Protein 4KV2 (pdb70)

Sequence (180 aa):
MATTRRVTILTGRRMTDLVLPAAVPMETYIDDTVAVLSEVLEDTPADVLGGFDFTAQGVWAFARPGSPPLKLDQSLDDAGVVDGSLLTLVSMATTRVTILTGRRMTDLVLPAAVPMETYIDDTVAVLSEVLEDTPADVLGGFDFTAQGVWAFARPGSPPLKLDQSLDDAGVVDGSLLTLVS

B-factor: mean 29.18, std 11.54, range [11.16, 99.71]

Nearest PDB structures (foldseek):
  4kv2-assembly1_B  TM=1.011E+00  e=1.017E-18  Mycobacterium tuberculosis H37Rv
  4kv3-assembly1_B  TM=9.948E-01  e=3.318E-17  Escherichia coli K-12
  7b9s-assembly1_S  TM=8.339E-01  e=4.262E-06  Mycobacterium xenopi RIVM700367
  7b9f-assembly1_X  TM=8.420E-01  e=7.213E-06  Mycobacterium xenopi RIVM700367
  9e8m-assembly2_B  TM=5.246E-01  e=3.265E-03  Homo sapiens

Organism: Mycobacterium tuberculosis (strain ATCC 25618 / H37Rv) (NCBI:txid83332)

GO terms:
  GO:0042783 symbiont-mediated evasion of host immune response (P, IMP)
  GO:0051701 biological process involved in interaction with host (P, IMP)
  GO:0044315 protein secretion by the type VII secretion system (P, IMP)
  GO:0052027 symbiont-mediated perturbation of host signal transduction pathway (P, IMP)
  GO:0052170 symbiont-mediated suppression of host innate immune response (P, IMP)

Radius of gyration: 16.55 Å; Cα contacts (8 Å, |Δi|>4): 341; chains: 2; bounding box: 40×53×33 Å

Solvent-accessible surface area: 9005 Å² total; per-residue (Å²): 75,62,44,8,116,1,16,0,48,2,38,163,94,111,8,104,7,35,13,13,4,68,8,30,0,95,24,10,5,89,26,14,12,36,9,0,40,66,46,4,119,132,20,81,71,98,38,14,60,58,54,74,32,116,36,170,53,115,26,8,0,1,90,62,92,53,114,75,26,137,40,97,68,4,0,78,100,20,47,7,103,103,49,22,63,0,23,6,52,83,74,54,63,11,98,0,15,0,36,1,30,207,90,113,10,67,8,46,11,14,2,65,10,35,0,94,15,9,5,86,24,13,10,36,9,0,41,65,46,4,116,127,16,78,88,118,51,22,56,72,42,75,46,96,47,137,43,120,25,9,0,2,85,61,94,54,115,74,32,133,39,99,72,6,0,79,100,17,48,8,99,105,30,19,63,0,21,6,50,63

Structure (mmCIF, N/CA/C/O backbone):
data_4KV2
#
_entry.id   4KV2
#
_cell.length_a   46.720
_cell.length_b   46.720
_cell.length_c   279.020
_cell.angle_alpha   90.000
_cell.angle_beta   90.000
_cell.angle_gamma   120.000
#
_symmetry.space_group_name_H-M   'P 65 2 2'
#
loop_
_entity.id
_entity.type
_entity.pdbx_description
1 polymer 'ESX-1 secretion system protein eccD1'
2 water water
#
loop_
_atom_site.group_PDB
_atom_site.id
_atom_site.type_symbol
_atom_site.label_atom_id
_atom_site.label_alt_id
_atom_site.label_comp_id
_atom_site.label_asym_id
_atom_site.label_entity_id
_atom_site.label_seq_id
_atom_site.pdbx_PDB_ins_code
_atom_site.Cartn_x
_atom_site.Cartn_y
_atom_site.Cartn_z
_atom_site.occupancy
_atom_site.B_iso_or_equiv
_atom_site.auth_seq_id
_atom_site.auth_comp_id
_atom_site.auth_asym_id
_atom_site.auth_atom_id
_atom_site.pdbx_PDB_model_num
ATOM 1 N N . MET A 1 3 ? 0.498 39.481 17.770 1.00 39.65 20 MET A N 1
ATOM 2 C CA . MET A 1 3 ? 0.037 38.672 16.622 1.00 37.08 20 MET A CA 1
ATOM 3 C C . MET A 1 3 ? -0.884 37.576 17.124 1.00 33.74 20 MET A C 1
ATOM 4 O O . MET A 1 3 ? -0.479 36.756 17.931 1.00 33.18 20 MET A O 1
ATOM 9 N N . ALA A 1 4 ? -2.119 37.547 16.637 1.00 32.57 21 ALA A N 1
ATOM 10 C CA . ALA A 1 4 ? -3.041 36.483 16.994 1.00 30.02 21 ALA A CA 1
ATOM 11 C C . ALA A 1 4 ? -2.538 35.154 16.424 1.00 27.42 21 ALA A C 1
ATOM 12 O O . ALA A 1 4 ? -2.006 35.118 15.305 1.00 26.91 21 ALA A O 1
ATOM 14 N N . THR A 1 5 ? -2.731 34.075 17.183 1.00 25.77 22 THR A N 1
ATOM 15 C CA . THR A 1 5 ? -2.307 32.746 16.753 1.00 23.99 22 THR A CA 1
ATOM 16 C C . THR A 1 5 ? -3.426 31.725 16.971 1.00 22.77 22 THR A C 1
ATOM 17 O O . THR A 1 5 ? -4.363 31.963 17.746 1.00 24.04 22 THR A O 1
ATOM 21 N N . THR A 1 6 ? -3.305 30.590 16.287 1.00 20.97 23 THR A N 1
ATOM 22 C CA . THR A 1 6 ? -4.232 29.487 16.427 1.00 20.38 23 THR A CA 1
ATOM 23 C C . THR A 1 6 ? -3.427 28.193 16.538 1.00 19.28 23 THR A C 1
ATOM 24 O O . THR A 1 6 ? -2.425 27.984 15.831 1.00 18.65 23 THR A O 1
ATOM 28 N N . ARG A 1 7 ? -3.878 27.337 17.437 1.00 19.76 24 ARG A N 1
ATOM 29 C CA A ARG A 1 7 ? -3.308 26.006 17.609 0.50 19.45 24 ARG A CA 1
ATOM 30 C CA B ARG A 1 7 ? -3.308 26.011 17.603 0.50 19.45 24 ARG A CA 1
ATOM 31 C C . ARG A 1 7 ? -3.957 25.059 16.625 1.00 18.56 24 ARG A C 1
ATOM 32 O O . ARG A 1 7 ? -5.180 24.912 16.625 1.00 19.65 24 ARG A O 1
ATOM 47 N N . VAL A 1 8 ? -3.143 24.433 15.786 1.00 17.59 25 VAL A N 1
ATOM 48 C CA . VAL A 1 8 ? -3.635 23.413 14.881 1.00 17.16 25 VAL A CA 1
ATOM 49 C C . VAL A 1 8 ? -2.790 22.170 15.032 1.00 16.90 25 VAL A C 1
ATOM 50 O O . VAL A 1 8 ? -1.660 22.237 15.526 1.00 17.28 25 VAL A O 1
ATOM 54 N N . THR A 1 9 ? -3.360 21.033 14.658 1.00 16.75 26 THR A N 1
ATOM 55 C CA . THR A 1 9 ? -2.631 19.785 14.661 1.00 16.88 26 THR A CA 1
ATOM 56 C C . THR A 1 9 ? -2.620 19.314 13.208 1.00 16.36 26 THR A C 1
ATOM 57 O O . THR A 1 9 ? -3.675 19.197 12.591 1.00 16.87 26 THR A O 1
ATOM 61 N N . ILE A 1 10 ? -1.438 19.042 12.681 1.00 16.15 27 ILE A N 1
ATOM 62 C CA . ILE A 1 10 ? -1.289 18.501 11.344 1.00 16.43 27 ILE A CA 1
ATOM 63 C C . ILE A 1 10 ? -1.228 16.980 11.400 1.00 17.40 27 ILE A C 1
ATOM 64 O O . ILE A 1 10 ? -0.374 16.416 12.100 1.00 17.85 27 ILE A O 1
ATOM 69 N N . LEU A 1 11 ? -2.120 16.330 10.666 1.00 18.26 28 LEU A N 1
ATOM 70 C CA . LEU A 1 11 ? -2.092 14.875 10.469 1.00 19.91 28 LEU A CA 1
ATOM 71 C C . LEU A 1 11 ? -1.260 14.490 9.239 1.00 20.60 28 LEU A C 1
ATOM 72 O O . LEU A 1 11 ? -1.570 14.910 8.145 1.00 21.14 28 LEU A O 1
ATOM 77 N N . THR A 1 12 ? -0.238 13.668 9.431 1.00 21.34 29 THR A N 1
ATOM 78 C CA . THR A 1 12 ? 0.587 13.126 8.364 1.00 23.00 29 THR A CA 1
ATOM 79 C C . THR A 1 12 ? 0.580 11.610 8.556 1.00 24.93 29 THR A C 1
ATOM 80 O O . THR A 1 12 ? 1.315 11.069 9.381 1.00 25.64 29 THR A O 1
ATOM 84 N N . GLY A 1 13 ? -0.284 10.930 7.799 1.00 26.78 30 GLY A N 1
ATOM 85 C CA . GLY A 1 13 ? -0.517 9.496 7.965 1.00 29.18 30 GLY A CA 1
ATOM 86 C C . GLY A 1 13 ? -1.111 9.267 9.337 1.00 29.72 30 GLY A C 1
ATOM 87 O O . GLY A 1 13 ? -2.241 9.681 9.602 1.00 30.21 30 GLY A O 1
ATOM 88 N N . ARG A 1 14 ? -0.335 8.652 10.221 1.00 31.03 31 ARG A N 1
ATOM 89 C CA . ARG A 1 14 ? -0.795 8.351 11.573 1.00 32.43 31 ARG A CA 1
ATOM 90 C C . ARG A 1 14 ? -0.266 9.339 12.573 1.00 30.95 31 ARG A C 1
ATOM 91 O O . ARG A 1 14 ? -0.662 9.301 13.722 1.00 32.01 31 ARG A O 1
ATOM 99 N N . ARG A 1 15 ? 0.673 10.172 12.144 1.00 28.90 32 ARG A N 1
ATOM 100 C CA . ARG A 1 15 ? 1.363 11.070 13.045 1.00 28.41 32 ARG A CA 1
ATOM 101 C C . ARG A 1 15 ? 0.630 12.384 13.147 1.00 25.96 32 ARG A C 1
ATOM 102 O O . ARG A 1 15 ? 0.237 12.963 12.143 1.00 24.15 32 ARG A O 1
ATOM 110 N N . MET A 1 16 ? 0.479 12.870 14.367 1.00 25.48 33 MET A N 1
ATOM 111 C CA . MET A 1 16 ? -0.003 14.209 14.581 1.00 24.62 33 MET A CA 1
ATOM 112 C C . MET A 1 16 ? 1.153 15.099 15.019 1.00 22.80 33 MET A C 1
ATOM 113 O O . MET A 1 16 ? 1.988 14.694 15.826 1.00 22.75 33 MET A O 1
ATOM 118 N N . THR A 1 17 ? 1.163 16.318 14.510 1.00 20.77 34 THR A N 1
ATOM 119 C CA . THR A 1 17 ? 2.120 17.307 14.921 1.00 20.17 34 THR A CA 1
ATOM 120 C C . THR A 1 17 ? 1.414 18.622 15.288 1.00 19.05 34 THR A C 1
ATOM 121 O O . THR A 1 17 ? 0.802 19.267 14.433 1.00 18.71 34 THR A O 1
ATOM 125 N N . ASP A 1 18 ? 1.545 19.051 16.542 1.00 19.25 35 ASP A N 1
ATOM 126 C CA . ASP A 1 18 ? 0.894 20.289 16.970 1.00 18.97 35 ASP A CA 1
ATOM 127 C C . ASP A 1 18 ? 1.718 21.483 16.543 1.00 18.46 35 ASP A C 1
ATOM 128 O O . ASP A 1 18 ? 2.925 21.503 16.790 1.00 19.26 35 ASP A O 1
ATOM 133 N N . LEU A 1 19 ? 1.064 22.470 15.916 1.00 17.85 36 LEU A N 1
ATOM 134 C CA . LEU A 1 19 ? 1.709 23.740 15.512 1.00 17.82 36 LEU A CA 1
ATOM 135 C C . LEU A 1 19 ? 0.966 24.940 16.082 1.00 18.01 36 LEU A C 1
ATOM 136 O O . LEU A 1 19 ? -0.201 24.830 16.467 1.00 18.49 36 LEU A O 1
ATOM 141 N N . VAL A 1 20 ? 1.650 26.073 16.113 1.00 18.16 37 VAL A N 1
ATOM 142 C CA . VAL A 1 20 ? 1.045 27.374 16.435 1.00 18.65 37 VAL A CA 1
ATOM 143 C C . VAL A 1 20 ? 1.259 28.264 15.215 1.00 18.31 37 VAL A C 1
ATOM 144 O O . VAL A 1 20 ? 2.395 28.566 14.880 1.00 19.03 37 VAL A O 1
ATOM 148 N N . LEU A 1 21 ? 0.167 28.670 14.572 1.00 17.89 38 LEU A N 1
ATOM 149 C CA . LEU A 1 21 ? 0.226 29.380 13.321 1.00 17.83 38 LEU A CA 1
ATOM 150 C C . LEU A 1 21 ? -0.434 30.736 13.465 1.00 18.37 38 LEU A C 1
ATOM 151 O O . LEU A 1 21 ? -1.291 30.915 14.309 1.00 18.56 38 LEU A O 1
ATOM 156 N N . PRO A 1 22 ? -0.050 31.688 12.614 1.00 18.95 39 PRO A N 1
ATOM 157 C CA . PRO A 1 22 ? -0.745 32.980 12.621 1.00 19.66 39 PRO A CA 1
ATOM 158 C C . PRO A 1 22 ? -2.220 32.823 12.254 1.00 20.12 39 PRO A C 1
ATOM 159 O O . PRO A 1 22 ? -2.550 32.208 11.198 1.00 20.54 39 PRO A O 1
ATOM 163 N N . ALA A 1 23 ? -3.083 33.412 13.066 1.00 20.59 40 ALA A N 1
ATOM 164 C CA . ALA A 1 23 ? -4.513 33.308 12.864 1.00 21.83 40 ALA A CA 1
ATOM 165 C C . ALA A 1 23 ? -5.066 34.216 11.771 1.00 22.91 40 ALA A C 1
ATOM 166 O O . ALA A 1 23 ? -6.031 33.840 11.147 1.00 24.33 40 ALA A O 1
ATOM 168 N N . ALA A 1 24 ? -4.493 35.415 11.572 1.00 22.88 41 ALA A N 1
ATOM 169 C CA . ALA A 1 24 ? -5.140 36.476 10.791 1.00 24.60 41 ALA A CA 1
ATOM 170 C C . ALA A 1 24 ? -4.425 36.836 9.470 1.00 25.23 41 ALA A C 1
ATOM 171 O O . ALA A 1 24 ? -4.921 37.640 8.692 1.00 27.33 41 ALA A O 1
ATOM 173 N N . VAL A 1 25 ? -3.288 36.191 9.216 1.00 24.09 42 VAL A N 1
ATOM 174 C CA . VAL A 1 25 ? -2.471 36.409 8.037 1.00 25.13 42 VAL A CA 1
ATOM 175 C C . VAL A 1 25 ? -2.834 35.336 7.015 1.00 26.06 42 VAL A C 1
ATOM 176 O O . VAL A 1 25 ? -3.081 34.187 7.388 1.00 24.82 42 VAL A O 1
ATOM 180 N N . PRO A 1 26 ? -2.835 35.683 5.715 1.00 21.27 43 PRO A N 1
ATOM 181 C CA . PRO A 1 26 ? -3.176 34.681 4.717 1.00 20.47 43 PRO A CA 1
ATOM 182 C C . PRO A 1 26 ? -2.271 33.454 4.786 1.00 18.61 43 PRO A C 1
ATOM 183 O O . PRO A 1 26 ? -1.071 33.565 5.015 1.00 18.00 43 PRO A O 1
ATOM 187 N N . MET A 1 27 ? -2.885 32.300 4.611 1.00 18.24 44 MET A N 1
ATOM 188 C CA . MET A 1 27 ? -2.166 31.026 4.627 1.00 17.43 44 MET A CA 1
ATOM 189 C C . MET A 1 27 ? -0.997 30.952 3.637 1.00 17.56 44 MET A C 1
ATOM 190 O O . MET A 1 27 ? 0.044 30.405 3.978 1.00 16.54 44 MET A O 1
ATOM 195 N N . GLU A 1 28 ? -1.137 31.558 2.464 1.00 19.82 45 GLU A N 1
ATOM 196 C CA . GLU A 1 28 ? -0.047 31.591 1.460 1.00 21.47 45 GLU A CA 1
ATOM 197 C C . GLU A 1 28 ? 1.261 32.217 1.977 1.00 20.84 45 GLU A C 1
ATOM 198 O O . GLU A 1 28 ? 2.328 31.902 1.472 1.00 21.34 45 GLU A O 1
ATOM 204 N N . THR A 1 29 ? 1.162 33.079 2.994 1.00 19.98 46 THR A N 1
ATOM 205 C CA . THR A 1 29 ? 2.314 33.825 3.514 1.00 20.54 46 THR A CA 1
ATOM 206 C C . THR A 1 29 ? 3.292 32.903 4.271 1.00 18.75 46 THR A C 1
ATOM 207 O O . THR A 1 29 ? 4.498 33.155 4.290 1.00 19.93 46 THR A O 1
ATOM 211 N N . TYR A 1 30 ? 2.781 31.822 4.846 1.00 16.89 47 TYR A N 1
ATOM 212 C CA . TYR A 1 30 ? 3.605 30.943 5.665 1.00 16.34 47 TYR A CA 1
ATOM 213 C C . TYR A 1 30 ? 3.524 29.472 5.318 1.00 15.96 47 TYR A C 1
ATOM 214 O O . TYR A 1 30 ? 4.231 28.663 5.910 1.00 16.36 47 TYR A O 1
ATOM 223 N N . ILE A 1 31 ? 2.716 29.086 4.346 1.00 16.56 48 ILE A N 1
ATOM 224 C CA . ILE A 1 31 ? 2.558 27.650 4.119 1.00 17.10 48 ILE A CA 1
ATOM 225 C C . ILE A 1 31 ? 3.855 26.962 3.650 1.00 17.83 48 ILE A C 1
ATOM 226 O O . ILE A 1 31 ? 4.137 25.821 4.040 1.00 17.88 48 ILE A O 1
ATOM 231 N N . ASP A 1 32 ? 4.645 27.645 2.828 1.00 18.94 49 ASP A N 1
ATOM 232 C CA . ASP A 1 32 ? 5.818 26.987 2.238 1.00 20.93 49 ASP A CA 1
ATOM 233 C C . ASP A 1 32 ? 6.867 26.642 3.308 1.00 19.03 49 ASP A C 1
ATOM 234 O O . ASP A 1 32 ? 7.396 25.543 3.326 1.00 19.08 49 ASP A O 1
ATOM 239 N N . ASP A 1 33 ? 7.142 27.575 4.207 1.00 17.81 50 ASP A N 1
ATOM 240 C CA . ASP A 1 33 ? 8.071 27.288 5.294 1.00 17.38 50 ASP A CA 1
ATOM 241 C C . ASP A 1 33 ? 7.463 26.315 6.353 1.00 16.42 50 ASP A C 1
ATOM 242 O O . ASP A 1 33 ? 8.213 25.584 7.011 1.00 17.50 50 ASP A O 1
ATOM 247 N N . THR A 1 34 ? 6.128 26.266 6.481 1.00 15.06 51 THR A N 1
ATOM 248 C CA . THR A 1 34 ? 5.446 25.247 7.307 1.00 15.32 51 THR A CA 1
ATOM 249 C C . THR A 1 34 ? 5.754 23.854 6.775 1.00 16.00 51 THR A C 1
ATOM 250 O O . THR A 1 34 ? 6.119 22.945 7.530 1.00 17.43 51 THR A O 1
ATOM 254 N N . VAL A 1 35 ? 5.630 23.691 5.462 1.00 18.26 52 VAL A N 1
ATOM 255 C CA . VAL A 1 35 ? 5.928 22.411 4.828 1.00 18.52 52 VAL A CA 1
ATOM 256 C C . VAL A 1 35 ? 7.392 22.077 5.081 1.00 17.18 52 VAL A C 1
ATOM 257 O O . VAL A 1 35 ? 7.732 20.954 5.435 1.00 17.35 52 VAL A O 1
ATOM 261 N N . ALA A 1 36 ? 8.262 23.075 4.946 1.00 17.05 53 ALA A N 1
ATOM 262 C CA . ALA A 1 36 ? 9.685 22.851 5.096 1.00 18.33 53 ALA A CA 1
ATOM 263 C C . ALA A 1 36 ? 10.066 22.420 6.529 1.00 17.62 53 ALA A C 1
ATOM 264 O O . ALA A 1 36 ? 10.856 21.495 6.737 1.00 18.73 53 ALA A O 1
ATOM 266 N N . VAL A 1 37 ? 9.464 23.098 7.505 1.00 17.26 54 VAL A N 1
ATOM 267 C CA . VAL A 1 37 ? 9.656 22.764 8.929 1.00 18.83 54 VAL A CA 1
ATOM 268 C C . VAL A 1 37 ? 9.172 21.347 9.225 1.00 18.29 54 VAL A C 1
ATOM 269 O O . VAL A 1 37 ? 9.900 20.559 9.863 1.00 19.54 54 VAL A O 1
ATOM 273 N N . LEU A 1 38 ? 7.968 21.002 8.746 1.00 17.80 55 LEU A N 1
ATOM 274 C CA . LEU A 1 38 ? 7.391 19.683 9.037 1.00 19.22 55 LEU A CA 1
ATOM 275 C C . LEU A 1 38 ? 8.241 18.589 8.400 1.00 19.00 55 LEU A C 1
ATOM 276 O O . LEU A 1 38 ? 8.483 17.548 9.016 1.00 19.91 55 LEU A O 1
ATOM 281 N N . SER A 1 39 ? 8.752 18.867 7.190 1.00 19.16 56 SER A N 1
ATOM 282 C CA . SER A 1 39 ? 9.671 17.933 6.545 1.00 21.69 56 SER A CA 1
ATOM 283 C C . SER A 1 39 ? 10.892 17.636 7.438 1.00 22.75 56 SER A C 1
ATOM 284 O O . SER A 1 39 ? 11.346 16.493 7.510 1.00 24.87 56 SER A O 1
ATOM 287 N N . GLU A 1 40 ? 11.437 18.654 8.102 1.00 23.13 57 GLU A N 1
ATOM 288 C CA . GLU A 1 40 ? 12.617 18.465 8.970 1.00 26.35 57 GLU A CA 1
ATOM 289 C C . GLU A 1 40 ? 12.193 17.706 10.225 1.00 26.49 57 GLU A C 1
ATOM 290 O O . GLU A 1 40 ? 12.844 16.732 10.653 1.00 28.59 57 GLU A O 1
ATOM 296 N N . VAL A 1 41 ? 11.078 18.141 10.805 1.00 25.57 58 VAL A N 1
ATOM 297 C CA . VAL A 1 41 ? 10.574 17.534 12.050 1.00 28.26 58 VAL A CA 1
ATOM 298 C C . VAL A 1 41 ? 10.350 16.043 11.855 1.00 28.34 58 VAL A C 1
ATOM 299 O O . VAL A 1 41 ? 10.683 15.260 12.727 1.00 31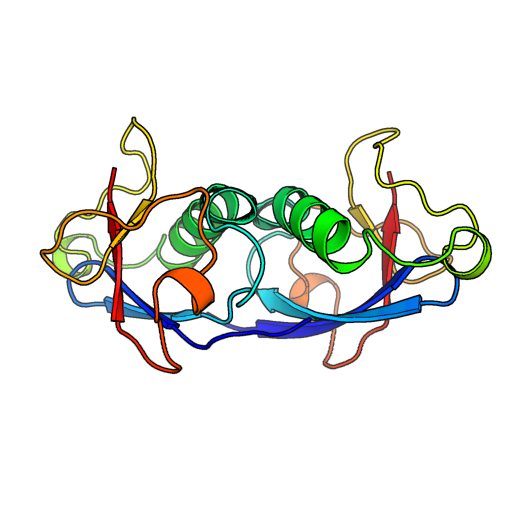.10 58 VAL A O 1
ATOM 303 N N . LEU A 1 42 ? 9.805 15.653 10.703 1.00 26.73 59 LEU A N 1
ATOM 304 C CA . LEU A 1 42 ? 9.423 14.268 10.464 1.00 28.67 59 LEU A CA 1
ATOM 305 C C . LEU A 1 42 ? 10.417 13.517 9.585 1.00 29.92 59 LEU A C 1
ATOM 306 O O . LEU A 1 42 ? 10.088 12.448 9.051 1.00 32.07 59 LEU A O 1
ATOM 311 N N . GLU A 1 43 ? 11.642 14.038 9.468 1.00 30.26 60 GLU A N 1
ATOM 312 C CA . GLU A 1 43 ? 12.619 13.433 8.555 1.00 34.30 60 GLU A CA 1
ATOM 313 C C . GLU A 1 43 ? 13.028 12.022 8.979 1.00 37.76 60 GLU A C 1
ATOM 314 O O . GLU A 1 43 ? 13.297 11.179 8.120 1.00 41.68 60 GLU A O 1
ATOM 320 N N . ASP A 1 44 ? 13.060 11.771 10.292 1.00 48.57 61 ASP A N 1
ATOM 321 C CA . ASP A 1 44 ? 13.440 10.454 10.840 1.00 49.69 61 ASP A CA 1
ATOM 322 C C . ASP A 1 44 ? 12.253 9.531 11.120 1.00 49.40 61 ASP A C 1
ATOM 323 O O . ASP A 1 44 ? 12.436 8.409 11.578 1.00 53.74 61 ASP A O 1
ATOM 328 N N . THR A 1 45 ? 11.041 9.996 10.843 1.00 46.50 62 THR A N 1
ATOM 329 C CA . THR A 1 45 ? 9.840 9.191 11.069 1.00 46.72 62 THR A CA 1
ATOM 330 C C . THR A 1 45 ? 9.686 8.121 9.962 1.00 48.69 62 THR A C 1
ATOM 331 O O . THR A 1 45 ? 9.766 8.449 8.783 1.00 48.78 62 THR A O 1
ATOM 335 N N . PRO A 1 46 ? 9.467 6.840 10.338 1.00 54.44 63 PRO A N 1
ATOM 336 C CA . PRO A 1 46 ? 9.270 5.811 9.295 1.00 60.82 63 PRO A CA 1
ATOM 337 C C . PRO A 1 46 ? 8.163 6.169 8.288 1.00 57.75 63 PRO A C 1
ATOM 338 O O . PRO A 1 46 ? 7.193 6.849 8.646 1.00 51.96 63 PRO A O 1
ATOM 342 N N . ALA A 1 47 ? 8.321 5.737 7.041 1.00 64.45 64 ALA A N 1
ATOM 343 C CA . ALA A 1 47 ? 7.389 6.109 5.971 1.00 64.96 64 ALA A CA 1
ATOM 344 C C . ALA A 1 47 ? 5.999 5.459 6.111 1.00 66.07 64 ALA A C 1
ATOM 345 O O . ALA A 1 47 ? 4.985 6.078 5.749 1.00 62.45 64 ALA A O 1
ATOM 347 N N . ASP A 1 48 ? 5.953 4.220 6.610 1.00 73.31 65 ASP A N 1
ATOM 348 C CA . ASP A 1 48 ? 4.676 3.516 6.815 1.00 76.60 65 ASP A CA 1
ATOM 349 C C . ASP A 1 48 ? 3.778 4.248 7.828 1.00 65.38 65 ASP A C 1
ATOM 350 O O . ASP A 1 48 ? 2.549 4.202 7.719 1.00 64.93 65 ASP A O 1
ATOM 355 N N . VAL A 1 49 ? 4.403 4.921 8.794 1.00 58.62 66 VAL A N 1
ATOM 356 C CA . VAL A 1 49 ? 3.693 5.711 9.794 1.00 52.33 66 VAL A CA 1
ATOM 357 C C . VAL A 1 49 ? 3.143 6.999 9.164 1.00 45.83 66 VAL A C 1
ATOM 358 O O . VAL A 1 49 ? 2.074 7.474 9.535 1.00 44.48 66 VAL A O 1
ATOM 362 N N . LEU A 1 50 ? 3.865 7.542 8.191 1.00 42.27 67 LEU A N 1
ATOM 363 C CA . LEU A 1 50 ? 3.415 8.731 7.460 1.00 37.83 67 LEU A CA 1
ATOM 364 C C . LEU A 1 50 ? 2.443 8.434 6.319 1.00 38.69 67 LEU A C 1
ATOM 365 O O . LEU A 1 50 ? 2.044 9.350 5.610 1.00 36.04 67 LEU A O 1
ATOM 370 N N . GLY A 1 51 ? 2.034 7.171 6.159 1.00 43.56 68 GLY A N 1
ATOM 371 C CA . GLY A 1 51 ? 1.125 6.791 5.092 1.00 46.70 68 GLY A CA 1
ATOM 372 C C . GLY A 1 51 ? 1.669 7.182 3.738 1.00 46.62 68 GLY A C 1
ATOM 373 O O . GLY A 1 51 ? 0.918 7.603 2.871 1.00 46.90 68 GLY A O 1
ATOM 374 N N . GLY A 1 52 ? 2.986 7.053 3.570 1.00 47.23 69 GLY A N 1
ATOM 375 C CA . GLY A 1 52 ? 3.663 7.416 2.333 1.00 47.56 69 GLY A CA 1
ATOM 376 C C . GLY A 1 52 ? 3.718 8.909 2.013 1.00 41.69 69 GLY A C 1
ATOM 377 O O . GLY A 1 52 ? 4.030 9.269 0.887 1.00 41.82 69 GLY A O 1
ATOM 378 N N . PHE A 1 53 ? 3.437 9.781 2.985 1.00 37.76 70 PHE A N 1
ATOM 379 C CA . PHE A 1 53 ? 3.331 11.223 2.720 1.00 33.95 70 PHE A CA 1
ATOM 380 C C . PHE A 1 53 ? 4.612 11.743 2.079 1.00 33.07 70 PHE A C 1
ATOM 381 O O . PHE A 1 53 ? 5.706 11.465 2.549 1.00 34.54 70 PHE A O 1
ATOM 389 N N . ASP A 1 54 ? 4.474 12.505 1.003 1.00 31.52 71 ASP A N 1
ATOM 390 C CA . ASP A 1 54 ? 5.632 12.998 0.267 1.00 31.16 71 ASP A CA 1
ATOM 391 C C . ASP A 1 54 ? 5.751 14.511 0.411 1.00 28.26 71 ASP A C 1
ATOM 392 O O . ASP A 1 54 ? 5.003 15.247 -0.205 1.00 27.19 71 ASP A O 1
ATOM 397 N N . PHE A 1 55 ? 6.701 14.956 1.228 1.00 28.80 72 PHE A N 1
ATOM 398 C CA . PHE A 1 55 ? 7.033 16.390 1.366 1.00 28.30 72 PHE A CA 1
ATOM 399 C C . PHE A 1 55 ? 7.693 16.993 0.119 1.00 29.05 72 PHE A C 1
ATOM 400 O O . PHE A 1 55 ? 7.783 18.220 -0.002 1.00 29.15 72 PHE A O 1
ATOM 408 N N . THR A 1 56 ? 8.163 16.134 -0.789 1.00 30.24 73 THR A N 1
ATOM 409 C CA . THR A 1 56 ? 8.846 16.561 -2.015 1.00 31.64 73 THR A CA 1
ATOM 410 C C . THR A 1 56 ? 7.902 16.539 -3.221 1.00 31.06 73 THR A C 1
ATOM 411 O O . THR A 1 56 ? 8.326 16.685 -4.357 1.00 32.07 73 THR A O 1
ATOM 415 N N . ALA A 1 57 ? 6.613 16.374 -2.965 1.00 30.31 74 ALA A N 1
ATOM 416 C CA . ALA A 1 57 ? 5.593 16.453 -4.006 1.00 31.39 74 ALA A CA 1
ATOM 417 C C . ALA A 1 57 ? 5.639 17.805 -4.717 1.00 31.08 74 ALA A C 1
ATOM 418 O O . ALA A 1 57 ? 5.828 18.838 -4.082 1.00 30.34 74 ALA A O 1
ATOM 420 N N . GLN A 1 58 ? 5.447 17.795 -6.034 1.00 32.34 75 GLN A N 1
ATOM 421 C CA . GLN A 1 58 ? 5.418 19.037 -6.791 1.00 33.14 75 GLN A CA 1
ATOM 422 C C . GLN A 1 58 ? 4.031 19.624 -6.726 1.00 35.48 75 GLN A C 1
ATOM 423 O O . GLN A 1 58 ? 3.103 18.963 -6.306 1.00 37.64 75 GLN A O 1
ATOM 429 N N . GLY A 1 59 ? 3.878 20.876 -7.119 1.00 37.46 76 GLY A N 1
ATOM 430 C CA . GLY A 1 59 ? 2.558 21.494 -7.124 1.00 41.74 76 GLY A CA 1
ATOM 431 C C . GLY A 1 59 ? 2.354 22.349 -5.899 1.00 43.14 76 GLY A C 1
ATOM 432 O O . GLY A 1 59 ? 3.226 22.450 -5.040 1.00 40.58 76 GLY A O 1
ATOM 433 N N . VAL A 1 60 ? 1.172 22.932 -5.806 1.00 30.19 77 VAL A N 1
ATOM 434 C CA . VAL A 1 60 ? 0.930 24.063 -4.935 1.00 28.25 77 VAL A CA 1
ATOM 435 C C . VAL A 1 60 ? 0.390 23.510 -3.648 1.00 25.08 77 VAL A C 1
ATOM 436 O O . VAL A 1 60 ? -0.647 22.862 -3.676 1.00 25.38 77 VAL A O 1
ATOM 440 N N . TRP A 1 61 ? 1.085 23.744 -2.533 1.00 22.93 78 TRP A N 1
ATOM 441 C CA . TRP A 1 61 ? 0.657 23.264 -1.205 1.00 20.62 78 TRP A CA 1
ATOM 442 C C . TRP A 1 61 ? -0.468 24.123 -0.611 1.00 19.50 78 TRP A C 1
ATOM 443 O O . TRP A 1 61 ? -0.485 25.328 -0.786 1.00 20.35 78 TRP A O 1
ATOM 454 N N . ALA A 1 62 ? -1.396 23.485 0.102 1.00 18.34 79 ALA A N 1
ATOM 455 C CA . ALA A 1 62 ? -2.453 24.199 0.843 1.00 17.02 79 ALA A CA 1
ATOM 456 C C . ALA A 1 62 ? -2.804 23.352 2.047 1.00 16.13 79 ALA A C 1
ATOM 457 O O . ALA A 1 62 ? -2.433 22.173 2.116 1.00 15.65 79 ALA A O 1
ATOM 459 N N . PHE A 1 63 ? -3.486 23.979 3.002 1.00 15.72 80 PHE A N 1
ATO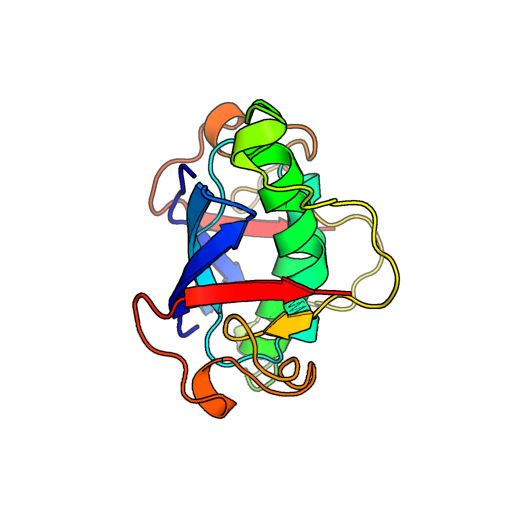M 460 C CA . PHE A 1 63 ? -4.059 23.272 4.139 1.00 15.85 80 PHE A CA 1
ATOM 461 C C . PHE A 1 63 ? -5.451 22.779 3.766 1.00 15.79 80 PHE A C 1
ATOM 462 O O . PHE A 1 63 ? -6.148 23.401 2.947 1.00 16.56 80 PHE A O 1
ATOM 470 N N . ALA A 1 64 ? -5.834 21.658 4.352 1.00 15.76 81 ALA A N 1
ATOM 471 C CA . ALA A 1 64 ? -7.165 21.120 4.162 1.00 15.89 81 ALA A CA 1
ATOM 472 C C . ALA A 1 64 ? -7.604 20.413 5.420 1.00 16.49 81 ALA A C 1
ATOM 473 O O . ALA A 1 64 ? -6.803 19.778 6.123 1.00 16.97 81 ALA A O 1
ATOM 475 N N . ARG A 1 65 ? -8.884 20.509 5.721 1.00 17.06 82 ARG A N 1
ATOM 476 C CA . ARG A 1 65 ? -9.457 19.631 6.724 1.00 18.37 82 ARG A CA 1
ATOM 477 C C . ARG A 1 65 ? -9.410 18.205 6.170 1.00 18.80 82 ARG A C 1
ATOM 478 O O . ARG A 1 65 ? -9.539 18.026 4.967 1.00 18.43 82 ARG A O 1
ATOM 486 N N . PRO A 1 66 ? -9.181 17.194 7.028 1.00 20.23 83 PRO A N 1
ATOM 487 C CA . PRO A 1 66 ? -8.947 15.855 6.460 1.00 21.35 83 PRO A CA 1
ATOM 488 C C . PRO A 1 66 ? -10.009 15.373 5.485 1.00 22.21 83 PRO A C 1
ATOM 489 O O . PRO A 1 66 ? -11.191 15.343 5.824 1.00 22.99 83 PRO A O 1
ATOM 493 N N . GLY A 1 67 ? -9.585 15.013 4.267 1.00 22.28 84 GLY A N 1
ATOM 494 C CA . GLY A 1 67 ? -10.492 14.475 3.263 1.00 23.37 84 GLY A CA 1
ATOM 495 C C . GLY A 1 67 ? -11.324 15.518 2.517 1.00 22.99 84 GLY A C 1
ATOM 496 O O . GLY A 1 67 ? -12.146 15.174 1.689 1.00 23.79 84 GLY A O 1
ATOM 497 N N . SER A 1 68 ? -11.124 16.796 2.788 1.00 21.42 85 SER A N 1
ATOM 498 C CA . SER A 1 68 ? -11.951 17.851 2.180 1.00 21.54 85 SER A CA 1
ATOM 499 C C . SER A 1 68 ? -11.178 18.690 1.153 1.00 20.57 85 SER A C 1
ATOM 500 O O . SER A 1 68 ? -9.952 18.699 1.167 1.00 19.80 85 SER 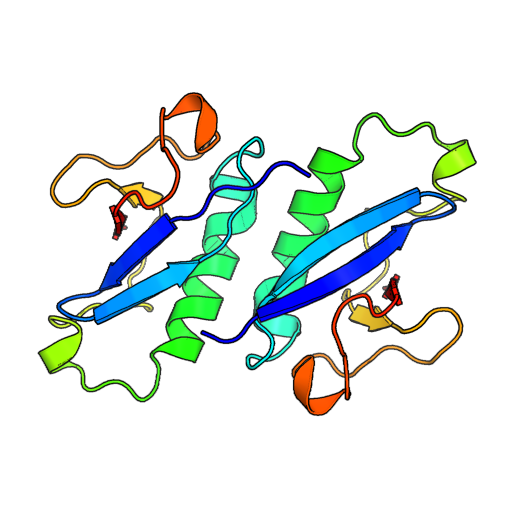A O 1
ATOM 503 N N . PRO A 1 69 ? -11.888 19.465 0.306 1.00 21.05 86 PRO A N 1
ATOM 504 C CA . PRO A 1 69 ? -11.142 20.307 -0.628 1.00 21.06 86 PRO A CA 1
ATOM 505 C C . PRO A 1 69 ? -10.289 21.328 0.140 1.00 20.33 86 PRO A C 1
ATOM 506 O O . PRO A 1 69 ? -10.636 21.670 1.253 1.00 19.52 86 PRO A O 1
ATOM 510 N N . PRO A 1 70 ? -9.173 21.781 -0.450 1.00 20.39 87 PRO A N 1
ATOM 511 C CA . PRO A 1 70 ? -8.252 22.641 0.265 1.00 19.55 87 PRO A CA 1
ATOM 512 C C . PRO A 1 70 ? -8.774 24.046 0.518 1.00 19.90 87 PRO A C 1
ATOM 513 O O . PRO A 1 70 ? -9.475 24.639 -0.312 1.00 20.45 87 PRO A O 1
ATOM 517 N N . LEU A 1 71 ? -8.402 24.571 1.672 1.00 19.42 88 LEU A N 1
ATOM 518 C CA . LEU A 1 71 ? -8.672 25.955 2.020 1.00 20.20 88 LEU A CA 1
ATOM 519 C C . LEU A 1 71 ? -7.989 26.913 1.067 1.00 21.37 88 LEU A C 1
ATOM 520 O O . LEU A 1 71 ? -6.860 26.690 0.647 1.00 20.68 88 LEU A O 1
ATOM 525 N N . LYS A 1 72 ? -8.695 27.998 0.756 1.00 23.27 89 LYS A N 1
ATOM 526 C CA . LYS A 1 72 ? -8.150 29.097 -0.062 1.00 24.42 89 LYS A CA 1
ATOM 527 C C . LYS A 1 72 ? -6.906 29.717 0.576 1.00 21.76 89 LYS A C 1
ATOM 528 O O . LYS A 1 72 ? -6.922 30.175 1.738 1.00 20.52 89 LYS A O 1
ATOM 534 N N . LEU A 1 73 ? -5.831 29.740 -0.206 1.00 22.03 90 LEU A N 1
ATOM 535 C CA . LEU A 1 73 ? -4.545 30.256 0.242 1.00 21.03 90 LEU A CA 1
ATOM 536 C C . LEU A 1 73 ? -4.528 31.758 0.497 1.00 21.57 90 LEU A C 1
ATOM 537 O O . LEU A 1 73 ? -3.699 32.245 1.289 1.00 21.57 90 LEU A O 1
ATOM 542 N N . ASP A 1 74 ? -5.429 32.498 -0.132 1.00 23.52 91 ASP A N 1
ATOM 543 C CA . ASP A 1 74 ? -5.530 33.940 0.151 1.00 25.22 91 ASP A CA 1
ATOM 544 C C . ASP A 1 74 ? -6.346 34.287 1.398 1.00 24.79 91 ASP A C 1
ATOM 545 O O . ASP A 1 74 ? -6.512 35.458 1.735 1.00 25.59 91 ASP A O 1
ATOM 550 N N . GLN A 1 75 ? -6.828 33.265 2.101 1.00 23.35 92 GLN A N 1
ATOM 551 C CA . GLN A 1 75 ? -7.575 33.453 3.333 1.00 22.99 92 GLN A CA 1
ATOM 552 C C . GLN A 1 75 ? -6.697 33.101 4.523 1.00 20.60 92 GLN A C 1
ATOM 553 O O . GLN A 1 75 ? -5.745 32.363 4.381 1.00 18.82 92 GLN A O 1
ATOM 559 N N . SER A 1 76 ? -7.013 33.690 5.674 1.00 20.83 93 SER A N 1
ATOM 560 C CA . SER A 1 76 ? -6.395 33.353 6.947 1.00 19.33 93 SER A CA 1
ATOM 561 C C . SER A 1 76 ? -7.142 32.177 7.556 1.00 18.61 93 SER A C 1
ATOM 562 O O . SER A 1 76 ? -8.271 31.851 7.138 1.00 19.02 93 SER A O 1
ATOM 565 N N . LEU A 1 77 ? -6.520 31.525 8.537 1.00 18.21 94 LEU A N 1
ATOM 566 C CA . LEU A 1 77 ? -7.217 30.491 9.338 1.00 18.65 94 LEU A CA 1
ATOM 567 C C . LEU A 1 77 ? -8.509 31.006 9.998 1.00 20.41 94 LEU A C 1
ATOM 568 O O . LEU A 1 77 ? -9.501 30.267 10.103 1.00 20.37 94 LEU A O 1
ATOM 573 N N . ASP A 1 78 ? -8.512 32.273 10.432 1.00 21.93 95 ASP A N 1
ATOM 574 C CA . ASP A 1 78 ? -9.730 32.875 10.988 1.00 24.59 95 ASP A CA 1
ATOM 575 C C . ASP A 1 78 ? -10.829 32.957 9.925 1.00 25.46 95 ASP A C 1
ATOM 576 O O . ASP A 1 78 ? -11.971 32.587 10.185 1.00 26.89 95 ASP A O 1
ATOM 581 N N . ASP A 1 79 ? -10.473 33.463 8.741 1.00 25.33 96 ASP A N 1
ATOM 582 C CA . ASP A 1 79 ? -11.402 33.563 7.597 1.00 27.36 96 ASP A CA 1
ATOM 583 C C . ASP A 1 79 ? -12.011 32.194 7.307 1.00 26.92 96 ASP A C 1
ATOM 584 O O . ASP A 1 79 ? -13.200 32.095 7.063 1.00 28.84 96 ASP A O 1
ATOM 589 N N . ALA A 1 80 ? -11.184 31.143 7.365 1.00 24.45 97 ALA A N 1
ATOM 590 C CA . ALA A 1 80 ? -11.637 29.785 7.081 1.00 25.15 97 ALA A CA 1
ATOM 591 C C . ALA A 1 80 ? -12.356 29.119 8.239 1.00 26.28 97 ALA A C 1
ATOM 592 O O . ALA A 1 80 ? -12.744 27.947 8.134 1.00 28.03 97 ALA A O 1
ATOM 594 N N . GLY A 1 81 ? -12.535 29.833 9.346 1.00 26.52 98 GLY A N 1
ATOM 595 C CA . GLY A 1 81 ? -13.241 29.277 10.484 1.00 27.79 98 GLY A CA 1
ATOM 596 C C . GLY A 1 81 ? -12.490 28.190 11.225 1.00 26.30 98 GLY A C 1
ATOM 597 O O . GLY A 1 81 ? -13.099 27.355 11.878 1.00 28.21 98 GLY A O 1
ATOM 598 N N . VAL A 1 82 ? -11.169 28.218 11.179 1.00 23.46 99 VAL A N 1
ATOM 599 C CA . VAL A 1 82 ? -10.375 27.209 11.876 1.00 23.28 99 VAL A CA 1
ATOM 600 C C . VAL A 1 82 ? -10.198 27.609 13.345 1.00 24.42 99 VAL A C 1
ATOM 601 O O . VAL A 1 82 ? -9.751 28.719 13.641 1.00 24.39 99 VAL A O 1
ATOM 605 N N . VAL A 1 83 ? -10.514 26.686 14.247 1.00 29.08 100 VAL A N 1
ATOM 606 C CA . VAL A 1 83 ? -10.521 26.939 15.696 1.00 29.45 100 VAL A CA 1
ATOM 607 C C . VAL A 1 83 ? -9.360 26.213 16.337 1.00 26.04 100 VAL A C 1
ATOM 608 O O . VAL A 1 83 ? -8.810 25.296 15.732 1.00 22.93 100 VAL A O 1
ATOM 612 N N . ASP A 1 84 ? -8.978 26.632 17.552 1.00 26.42 101 ASP A N 1
ATOM 613 C CA . ASP A 1 84 ? -7.897 25.954 18.288 1.00 24.82 101 ASP A CA 1
ATOM 614 C C . ASP A 1 84 ? -8.092 24.435 18.371 1.00 23.87 101 ASP A C 1
ATOM 615 O O . ASP A 1 84 ? -9.194 23.954 18.693 1.00 25.52 101 ASP A O 1
ATOM 620 N N . GLY A 1 85 ? -7.014 23.701 18.076 1.00 21.90 102 GLY A N 1
ATOM 621 C CA . GLY A 1 85 ? -7.005 22.241 18.133 1.00 22.08 102 GLY A CA 1
ATOM 622 C C . GLY A 1 85 ? -7.527 21.527 16.881 1.00 21.31 102 GLY A C 1
ATOM 623 O O . GLY A 1 85 ? -7.527 20.294 16.818 1.00 21.91 102 GLY A O 1
ATOM 624 N N . SER A 1 86 ? -7.971 22.282 15.879 1.00 20.88 103 SER A N 1
ATOM 625 C CA . SER A 1 86 ? -8.464 21.703 14.633 1.00 20.69 103 SER A CA 1
ATOM 626 C C . SER A 1 86 ? -7.395 20.836 13.978 1.00 19.24 103 SER A C 1
ATOM 627 O O . SER A 1 86 ? -6.203 21.203 13.966 1.00 17.52 103 SER A O 1
ATOM 630 N N . LEU A 1 87 ? -7.837 19.721 13.386 1.00 20.16 104 LEU A N 1
ATOM 631 C CA . LEU A 1 87 ? -6.971 18.877 12.572 1.00 19.64 104 LEU A CA 1
ATOM 632 C C . LEU A 1 87 ? -6.956 19.439 11.148 1.00 18.13 104 LEU A C 1
ATOM 633 O O . LEU A 1 87 ? -8.012 19.644 10.529 1.00 19.05 104 LEU A O 1
ATOM 638 N N . LEU A 1 88 ? -5.749 19.641 10.648 1.00 16.56 105 LEU A N 1
ATOM 639 C CA . LEU A 1 88 ? -5.515 19.927 9.253 1.00 15.99 105 LEU A CA 1
ATOM 640 C C . LEU A 1 88 ? -4.559 18.939 8.598 1.00 16.27 105 LEU A C 1
ATOM 641 O O . LEU A 1 88 ? -3.797 18.215 9.265 1.00 16.93 105 LEU A O 1
ATOM 646 N N . THR A 1 89 ? -4.613 18.907 7.266 1.00 16.54 106 THR A N 1
ATOM 647 C CA . THR A 1 89 ? -3.655 18.137 6.468 1.00 17.45 106 THR A CA 1
ATOM 648 C C . THR A 1 89 ? -2.939 19.095 5.507 1.00 17.24 106 THR A C 1
ATOM 649 O O . THR A 1 89 ? -3.375 20.232 5.327 1.00 16.93 106 THR A O 1
ATOM 653 N N . LEU A 1 90 ? -1.830 18.644 4.924 1.00 18.42 107 LEU A N 1
ATOM 654 C CA . LEU A 1 90 ? -1.157 19.382 3.868 1.00 19.62 107 LEU A CA 1
ATOM 655 C C . LEU A 1 90 ? -1.410 18.645 2.559 1.00 20.97 107 LEU A C 1
ATOM 656 O O . LEU A 1 90 ? -1.208 17.438 2.474 1.00 22.06 107 LEU A O 1
ATOM 661 N N . VAL A 1 91 ? -1.881 19.378 1.550 1.00 21.74 108 VAL A N 1
ATOM 662 C CA . VAL A 1 91 ? -2.256 18.778 0.271 1.00 23.67 108 VAL A CA 1
ATOM 663 C C . VAL A 1 91 ? -1.665 19.581 -0.880 1.00 25.78 108 VAL A C 1
ATOM 664 O O . VAL A 1 91 ? -1.513 20.781 -0.764 1.00 25.46 108 VAL A O 1
ATOM 668 N N . SER A 1 92 ? -1.340 18.910 -1.986 1.00 28.28 109 SER A N 1
ATOM 669 C CA . SER A 1 92 ? -0.831 19.607 -3.177 1.00 31.46 109 SER A CA 1
ATOM 670 C C . SER A 1 92 ? -1.309 18.943 -4.446 1.00 34.27 109 SER A C 1
ATOM 671 O O . SER A 1 92 ? -0.935 19.317 -5.552 1.00 37.66 109 SER A O 1
ATOM 675 N N . MET B 1 3 ? 7.256 18.565 17.878 1.00 35.64 20 MET B N 1
ATOM 676 C CA . MET B 1 3 ? 8.006 19.777 17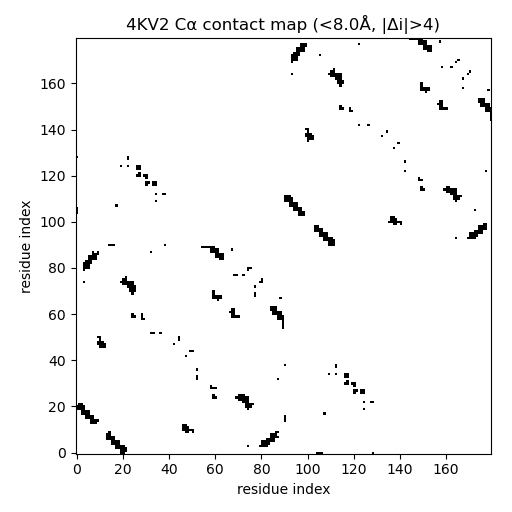.492 1.00 34.51 20 MET B CA 1
ATOM 677 C C . MET B 1 3 ? 8.160 20.822 18.590 1.00 30.74 20 MET B C 1
ATOM 678 O O . MET B 1 3 ? 7.238 21.601 18.843 1.00 29.62 20 MET B O 1
ATOM 683 N N . ALA B 1 4 ? 9.353 20.898 19.147 1.00 29.28 21 ALA B N 1
ATOM 684 C CA . ALA B 1 4 ? 9.703 21.923 20.136 1.00 26.66 21 ALA B CA 1
ATOM 685 C C . ALA B 1 4 ? 9.527 23.349 19.622 1.00 24.69 21 ALA B C 1
ATOM 686 O O . ALA B 1 4 ? 9.818 23.633 18.474 1.00 25.45 21 ALA B O 1
ATOM 688 N N . THR B 1 5 ? 9.064 24.227 20.501 1.00 22.72 22 THR B N 1
ATOM 689 C CA . THR B 1 5 ? 8.957 25.656 20.224 1.00 21.44 22 THR B CA 1
ATOM 690 C C . THR B 1 5 ? 9.518 26.510 21.340 1.00 19.90 22 THR B C 1
ATOM 691 O O . THR B 1 5 ? 9.628 26.070 22.478 1.00 19.83 22 THR B O 1
ATOM 695 N N . THR B 1 6 ? 9.903 27.723 20.973 1.00 18.87 23 THR B N 1
ATOM 696 C CA . THR B 1 6 ? 10.376 28.735 21.903 1.00 18.05 23 THR B CA 1
ATOM 697 C C . THR B 1 6 ? 9.715 30.057 21.539 1.00 17.01 23 THR B C 1
ATOM 698 O O . THR B 1 6 ? 9.650 30.392 20.382 1.00 16.86 23 THR B O 1
ATOM 702 N N . ARG B 1 7 ? 9.154 30.742 22.529 1.00 16.49 24 ARG B N 1
ATOM 703 C CA . ARG B 1 7 ? 8.607 32.068 22.312 1.00 16.11 24 ARG B CA 1
ATOM 704 C C . ARG B 1 7 ? 9.752 33.058 22.338 1.00 16.01 24 ARG B C 1
ATOM 705 O O . ARG B 1 7 ? 10.473 33.147 23.336 1.00 17.15 24 ARG B O 1
ATOM 713 N N . VAL B 1 8 ? 9.876 33.826 21.279 1.00 15.99 25 VAL B N 1
ATOM 714 C CA . VAL B 1 8 ? 10.858 34.881 21.197 1.00 16.28 25 VAL B CA 1
ATOM 715 C C . VAL B 1 8 ? 10.167 36.230 21.041 1.00 15.79 25 VAL B C 1
ATOM 716 O O . VAL B 1 8 ? 9.040 36.306 20.559 1.00 15.90 25 VAL B O 1
ATOM 720 N N . THR B 1 9 ? 10.861 37.291 21.431 1.00 15.88 26 THR B N 1
ATOM 721 C CA . THR B 1 9 ? 10.357 38.637 21.224 1.00 15.71 26 THR B CA 1
ATOM 722 C C . THR B 1 9 ? 11.188 39.300 20.108 1.00 16.04 26 THR B C 1
ATOM 723 O O . THR B 1 9 ? 12.390 39.471 20.265 1.00 17.11 26 THR B O 1
ATOM 727 N N . ILE B 1 10 ? 10.553 39.644 18.998 1.00 16.14 27 ILE B N 1
ATOM 728 C CA . ILE B 1 10 ? 11.249 40.270 17.854 1.00 17.14 27 ILE B CA 1
ATOM 729 C C . ILE B 1 10 ? 11.173 41.771 18.027 1.00 17.27 27 ILE B C 1
ATOM 730 O O . ILE B 1 10 ? 10.080 42.335 18.160 1.00 16.80 27 ILE B O 1
ATOM 735 N N . LEU B 1 11 ? 12.336 42.402 18.040 1.00 18.42 28 LEU B N 1
ATOM 736 C CA . LEU B 1 11 ? 12.426 43.849 18.142 1.00 19.31 28 LEU B CA 1
ATOM 737 C C . LEU B 1 11 ? 12.529 44.492 16.767 1.00 20.80 28 LEU B C 1
ATOM 738 O O . LEU B 1 11 ? 13.430 44.162 16.026 1.00 21.96 28 LEU B O 1
ATOM 743 N N . THR B 1 12 ? 11.605 45.412 16.446 1.00 21.05 29 THR B N 1
ATOM 744 C CA . THR B 1 12 ? 11.692 46.201 15.212 1.00 23.33 29 THR B CA 1
ATOM 745 C C . THR B 1 12 ? 11.509 47.655 15.612 1.00 24.01 29 THR B C 1
ATOM 746 O O . THR B 1 12 ? 10.397 48.070 15.926 1.00 23.31 29 THR B O 1
ATOM 750 N N . GLY B 1 13 ? 12.624 48.389 15.667 1.00 25.89 30 GLY B N 1
ATOM 751 C CA . GLY B 1 13 ? 12.641 49.766 16.165 1.00 27.26 30 GLY B CA 1
ATOM 752 C C . GLY B 1 13 ? 12.319 49.725 17.644 1.00 26.89 30 GLY B C 1
ATOM 753 O O . GLY B 1 13 ? 13.019 49.082 18.397 1.00 27.11 30 GLY B O 1
ATOM 754 N N . ARG B 1 14 ? 11.214 50.341 18.035 1.00 27.90 31 ARG B N 1
ATOM 755 C CA . ARG B 1 14 ? 10.730 50.346 19.426 1.00 29.14 31 ARG B CA 1
ATOM 756 C C . ARG B 1 14 ? 9.604 49.336 19.682 1.00 28.05 31 ARG B C 1
ATOM 757 O O . ARG B 1 14 ?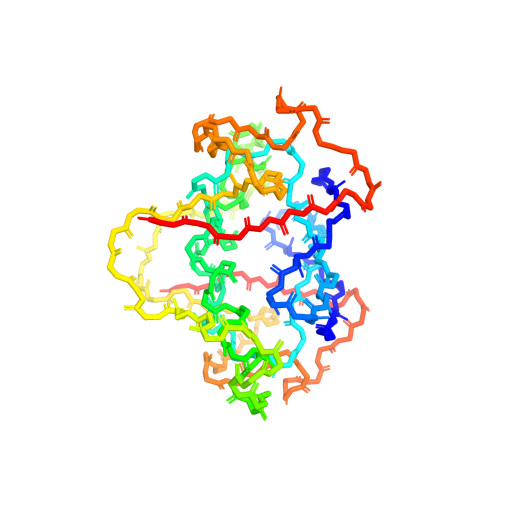 9.110 49.221 20.806 1.00 28.34 31 ARG B O 1
ATOM 765 N N . ARG B 1 15 ? 9.191 48.635 18.630 1.00 26.58 32 ARG B N 1
ATOM 766 C CA . ARG B 1 15 ? 8.099 47.675 18.694 1.00 26.31 32 ARG B CA 1
ATOM 767 C C . ARG B 1 15 ? 8.633 46.278 19.021 1.00 23.78 32 ARG B C 1
ATOM 768 O O . ARG B 1 15 ? 9.595 45.825 18.425 1.00 22.45 32 ARG B O 1
ATOM 776 N N . MET B 1 16 ? 7.969 45.604 19.957 1.00 23.84 33 MET B N 1
ATOM 777 C CA . MET B 1 16 ? 8.298 44.230 20.351 1.00 23.05 33 MET B CA 1
ATOM 778 C C . MET B 1 16 ? 7.132 43.354 19.996 1.00 22.02 33 MET B C 1
ATOM 779 O O . MET B 1 16 ? 5.996 43.697 20.327 1.00 22.25 33 MET B O 1
ATOM 784 N N . THR B 1 17 ? 7.402 42.243 19.301 1.00 20.57 34 THR B N 1
ATOM 785 C CA . THR B 1 17 ? 6.348 41.343 18.873 1.00 20.27 34 THR B CA 1
ATOM 786 C C . THR B 1 17 ? 6.755 39.900 19.196 1.00 19.33 34 THR B C 1
ATOM 787 O O . THR B 1 17 ? 7.783 39.425 18.722 1.00 18.77 34 THR B O 1
ATOM 791 N N . ASP B 1 18 ? 5.947 39.237 20.018 1.00 19.28 35 ASP B N 1
ATOM 792 C CA . ASP B 1 18 ? 6.195 37.858 20.406 1.00 19.17 35 ASP B CA 1
ATOM 793 C C . ASP B 1 18 ? 5.777 36.881 19.312 1.00 18.94 35 ASP B C 1
ATOM 794 O O . ASP B 1 18 ? 4.689 36.995 18.725 1.00 19.31 35 ASP B O 1
ATOM 799 N N . LEU B 1 19 ? 6.677 35.937 19.027 1.00 18.65 36 LEU B N 1
ATOM 800 C CA . LEU B 1 19 ? 6.421 34.870 18.071 1.00 18.96 36 LEU B CA 1
ATOM 801 C C . LEU B 1 19 ? 6.804 33.531 18.671 1.00 18.25 36 LEU B C 1
ATOM 802 O O . LEU B 1 19 ? 7.839 33.415 19.342 1.00 18.09 36 LEU B O 1
ATOM 807 N N . VAL B 1 20 ? 5.992 32.518 18.393 1.00 18.03 37 VAL B N 1
ATOM 808 C CA . VAL B 1 20 ? 6.312 31.156 18.784 1.00 17.94 37 VAL B CA 1
ATOM 809 C C . VAL B 1 20 ? 6.997 30.505 17.573 1.00 17.42 37 VAL B C 1
ATOM 810 O O . VAL B 1 20 ? 6.377 30.328 16.531 1.00 17.52 37 VAL B O 1
ATOM 814 N N . LEU B 1 21 ? 8.276 30.157 17.739 1.00 16.73 38 LEU B N 1
ATOM 815 C CA . LEU B 1 21 ? 9.092 29.645 16.648 1.00 16.66 38 LEU B CA 1
ATOM 816 C C . LEU B 1 21 ? 9.552 28.237 16.931 1.00 16.84 38 LEU B C 1
ATOM 817 O O . LEU B 1 21 ? 9.790 27.899 18.102 1.00 17.04 38 LEU B O 1
ATOM 822 N N . PRO B 1 22 ? 9.748 27.417 15.864 1.00 17.33 39 PRO B N 1
ATOM 823 C CA . PRO B 1 22 ? 10.320 26.062 16.010 1.00 17.78 39 PRO B CA 1
ATOM 824 C C . PRO B 1 22 ? 11.725 26.154 16.592 1.00 18.14 39 PRO B C 1
ATOM 825 O O . PRO B 1 22 ? 12.533 26.917 16.087 1.00 19.32 39 PRO B O 1
ATOM 829 N N . ALA B 1 23 ? 11.980 25.445 17.678 1.00 18.34 40 ALA B N 1
ATOM 830 C CA . ALA B 1 23 ? 13.217 25.584 18.453 1.00 19.33 40 ALA B CA 1
ATOM 831 C C . ALA B 1 23 ? 14.362 24.714 17.939 1.00 20.45 40 ALA B C 1
ATOM 832 O O . ALA B 1 23 ? 15.535 25.020 18.192 1.00 21.91 40 ALA B O 1
ATOM 834 N N . ALA B 1 24 ? 14.030 23.625 17.247 1.00 20.65 41 ALA B N 1
ATOM 835 C CA . ALA B 1 24 ? 15.006 22.568 16.961 1.00 22.08 41 ALA B CA 1
ATOM 836 C C . ALA B 1 24 ? 15.446 22.418 15.498 1.00 23.06 41 ALA B C 1
ATOM 837 O O . ALA B 1 24 ? 16.438 21.717 15.228 1.00 24.96 41 ALA B O 1
ATOM 839 N N . VAL B 1 25 ? 14.761 23.080 14.570 1.00 22.14 42 VAL B N 1
ATOM 840 C CA . VAL B 1 25 ? 15.156 23.059 13.188 1.00 23.66 42 VAL B CA 1
ATOM 841 C C . VAL B 1 25 ? 16.011 24.315 12.879 1.00 24.97 42 VAL B C 1
ATOM 842 O O . VAL B 1 25 ? 15.909 25.340 13.579 1.00 24.04 42 VAL B O 1
ATOM 846 N N . PRO B 1 26 ? 16.853 24.241 11.832 1.00 21.68 43 PRO B N 1
ATOM 847 C CA . PRO B 1 26 ? 17.658 25.382 11.398 1.00 21.87 43 PRO B CA 1
ATOM 848 C C . PRO B 1 26 ? 16.820 26.646 11.154 1.00 20.19 43 PRO B C 1
ATOM 849 O O . PRO B 1 26 ? 15.700 26.574 10.646 1.00 19.49 43 PRO B O 1
ATOM 853 N N . MET B 1 27 ? 17.366 27.792 11.521 1.00 20.31 44 MET B N 1
ATOM 854 C CA . MET B 1 27 ? 16.668 29.067 11.387 1.00 19.60 44 MET B CA 1
ATOM 855 C C . MET B 1 27 ? 16.332 29.367 9.939 1.00 20.20 44 MET B C 1
ATOM 856 O O . MET B 1 27 ? 15.275 29.929 9.646 1.00 19.13 44 MET B O 1
ATOM 861 N N . GLU B 1 28 ? 17.209 28.950 9.035 1.00 23.10 45 GLU B N 1
ATOM 862 C CA . GLU B 1 28 ? 16.995 29.182 7.599 1.00 24.90 45 GLU B CA 1
ATOM 863 C C . GLU B 1 28 ? 15.745 28.494 7.076 1.00 23.66 45 GLU B C 1
ATOM 864 O O . GLU B 1 28 ? 15.225 28.899 6.066 1.00 24.46 45 GLU B O 1
ATOM 870 N N . THR B 1 29 ? 15.247 27.484 7.783 1.00 22.43 46 THR B N 1
ATOM 871 C CA . THR B 1 29 ? 14.051 26.731 7.336 1.00 22.32 46 THR B CA 1
ATOM 872 C C . THR B 1 29 ? 12.816 27.602 7.372 1.00 20.40 46 THR B C 1
ATOM 873 O O . THR B 1 29 ? 11.942 27.435 6.557 1.00 21.01 46 THR B O 1
ATOM 877 N N . TYR B 1 30 ? 12.739 28.528 8.327 1.00 18.93 47 TYR B N 1
ATOM 878 C CA . TYR B 1 30 ? 11.513 29.326 8.525 1.00 17.63 47 TYR B CA 1
ATOM 879 C C . TYR B 1 30 ? 11.712 30.856 8.521 1.00 17.50 47 TYR B C 1
ATOM 880 O O . TYR B 1 30 ? 10.729 31.591 8.597 1.00 17.24 47 TYR B O 1
ATOM 889 N N . ILE B 1 31 ? 12.937 31.362 8.407 1.00 18.54 48 ILE B N 1
ATOM 890 C CA . ILE B 1 31 ? 13.129 32.808 8.556 1.00 19.41 48 ILE B CA 1
ATOM 891 C C . ILE B 1 31 ? 12.403 33.628 7.485 1.00 20.20 48 ILE B C 1
ATOM 892 O O . ILE B 1 31 ? 11.809 34.664 7.794 1.00 19.96 48 ILE B O 1
ATOM 897 N N . ASP B 1 32 ? 12.419 33.163 6.239 1.00 21.94 49 ASP B N 1
ATOM 898 C CA . ASP B 1 32 ? 11.851 33.965 5.137 1.00 23.17 49 ASP B CA 1
ATOM 899 C C . ASP B 1 32 ? 10.339 34.188 5.331 1.00 21.45 49 ASP B C 1
ATOM 900 O O . ASP B 1 32 ? 9.846 35.289 5.179 1.00 20.86 49 ASP B O 1
ATOM 905 N N . ASP B 1 33 ? 9.614 33.145 5.705 1.00 20.38 50 ASP B N 1
ATOM 906 C CA . ASP B 1 33 ? 8.160 33.329 5.954 1.00 20.17 50 ASP B CA 1
ATOM 907 C C . ASP B 1 33 ? 7.893 34.024 7.294 1.00 19.45 50 ASP B C 1
ATOM 908 O O . ASP B 1 33 ? 6.885 34.713 7.427 1.00 19.96 50 ASP B O 1
ATOM 913 N N . THR B 1 34 ? 8.815 33.922 8.253 1.00 19.25 51 THR B N 1
ATOM 914 C CA . THR B 1 34 ? 8.713 34.714 9.476 1.00 19.71 51 THR B CA 1
ATOM 915 C C . THR B 1 34 ? 8.767 36.214 9.153 1.00 20.05 51 THR B C 1
ATOM 916 O O . THR B 1 34 ? 7.963 36.984 9.634 1.00 21.03 51 THR B O 1
ATOM 920 N N . VAL B 1 35 ? 9.701 36.617 8.309 1.00 20.33 52 VAL B N 1
ATOM 921 C CA . VAL B 1 35 ? 9.810 38.017 7.921 1.00 21.62 52 VAL B CA 1
ATOM 922 C C . VAL B 1 35 ? 8.510 38.458 7.202 1.00 21.57 52 VAL B C 1
ATOM 923 O O . VAL B 1 35 ? 7.965 39.527 7.467 1.00 22.22 52 VAL B O 1
ATOM 927 N N . ALA B 1 36 ? 8.009 37.591 6.313 1.00 20.61 53 ALA B N 1
ATOM 928 C CA . ALA B 1 36 ? 6.805 37.879 5.536 1.00 21.08 53 ALA B CA 1
ATOM 929 C C . ALA B 1 36 ? 5.577 38.061 6.443 1.00 21.16 53 ALA B C 1
ATOM 930 O O . ALA B 1 36 ? 4.765 38.976 6.262 1.00 21.88 53 ALA B O 1
ATOM 932 N N . VAL B 1 37 ? 5.455 37.187 7.430 1.00 20.85 54 VAL B N 1
ATOM 933 C CA . VAL B 1 37 ? 4.357 37.263 8.398 1.00 20.78 54 VAL B CA 1
ATOM 934 C C . VAL B 1 37 ? 4.463 38.557 9.207 1.00 19.76 54 VAL B C 1
ATOM 935 O O . VAL B 1 37 ? 3.475 39.291 9.396 1.00 20.84 54 VAL B O 1
ATOM 939 N N . LEU B 1 38 ? 5.670 38.826 9.682 1.00 19.97 55 LEU B N 1
ATOM 940 C CA . LEU B 1 38 ? 5.910 40.032 10.487 1.00 21.55 55 LEU B CA 1
ATOM 941 C C . LEU B 1 38 ? 5.637 41.274 9.664 1.00 21.70 55 LEU B C 1
ATOM 942 O O . LEU B 1 38 ? 5.130 42.253 10.189 1.00 22.07 55 LEU B O 1
ATOM 947 N N . SER B 1 39 ? 5.943 41.215 8.364 1.00 23.51 56 SER B N 1
ATOM 948 C CA . SER B 1 39 ? 5.655 42.320 7.451 1.00 26.95 56 SER B CA 1
ATOM 949 C C . SER B 1 39 ? 4.157 42.683 7.451 1.00 26.71 56 SER B C 1
ATOM 950 O O . SER B 1 39 ? 3.785 43.851 7.567 1.00 26.78 56 SER B O 1
ATOM 953 N N . GLU B 1 40 ? 3.309 41.672 7.335 1.00 27.48 57 GLU B N 1
ATOM 954 C CA . GLU B 1 40 ? 1.852 41.846 7.437 1.00 31.44 57 GLU B CA 1
ATOM 955 C C . GLU B 1 40 ? 1.365 42.316 8.834 1.00 28.60 57 GLU B C 1
ATOM 956 O O . GLU B 1 40 ? 0.497 43.182 8.935 1.00 31.41 57 GLU B O 1
ATOM 962 N N . VAL B 1 41 ? 1.891 41.713 9.891 1.00 24.86 58 VAL B N 1
ATOM 963 C CA . VAL B 1 41 ? 1.493 42.042 11.261 1.00 26.38 58 VAL B CA 1
ATOM 964 C C . VAL B 1 41 ? 1.808 43.506 11.589 1.00 25.70 58 VAL B C 1
ATOM 965 O O . VAL B 1 41 ? 0.991 44.187 12.224 1.00 28.64 58 VAL B O 1
ATOM 969 N N . LEU B 1 42 ? 2.962 43.997 11.133 1.00 24.26 59 LEU B N 1
ATOM 970 C CA . LEU B 1 42 ? 3.431 45.345 11.468 1.00 26.35 59 LEU B CA 1
ATOM 971 C C . LEU B 1 42 ? 3.131 46.376 10.374 1.00 27.66 59 LEU B C 1
ATOM 972 O O . LEU B 1 42 ? 3.703 47.468 10.355 1.00 28.60 59 LEU B O 1
ATOM 977 N N . GLU B 1 43 ? 2.227 46.020 9.471 1.00 28.36 60 GLU B N 1
ATOM 978 C CA . GLU B 1 43 ? 2.031 46.802 8.260 1.00 32.85 60 GLU B CA 1
ATOM 979 C C . GLU B 1 43 ? 1.409 48.184 8.564 1.00 34.80 60 GLU B C 1
ATOM 980 O O . GLU B 1 43 ? 1.586 49.115 7.790 1.00 39.99 60 GLU B O 1
ATOM 986 N N . ASP B 1 44 ? 0.725 48.317 9.704 1.00 33.01 61 ASP B N 1
ATOM 987 C CA . ASP B 1 44 ? 0.115 49.586 10.108 1.00 35.72 61 ASP B CA 1
ATOM 988 C C . ASP B 1 44 ? 0.901 50.323 11.220 1.00 34.68 61 ASP B C 1
ATOM 989 O O . ASP B 1 44 ? 0.480 51.390 11.675 1.00 36.91 61 ASP B O 1
ATOM 994 N N . THR B 1 45 ? 2.061 49.783 11.599 1.00 37.24 62 THR B N 1
ATOM 995 C CA . THR B 1 45 ? 2.908 50.417 12.601 1.00 35.54 62 THR B CA 1
ATOM 996 C C . THR B 1 45 ? 3.477 51.731 12.070 1.00 32.98 62 THR B C 1
ATOM 997 O O . THR B 1 45 ? 4.044 51.759 10.976 1.00 32.51 62 THR B O 1
ATOM 1001 N N . PRO B 1 46 ? 3.335 52.825 12.847 1.00 33.46 63 PRO B N 1
ATOM 1002 C CA . PRO B 1 46 ? 3.895 54.099 12.410 1.00 35.06 63 PRO B CA 1
ATOM 1003 C C . PRO B 1 46 ? 5.415 54.039 12.188 1.00 35.13 63 PRO B C 1
ATOM 1004 O O . PRO B 1 46 ? 6.134 53.364 12.934 1.00 33.27 63 PRO B O 1
ATOM 1008 N N . ALA B 1 47 ? 5.875 54.768 11.178 1.00 38.43 64 ALA B N 1
ATOM 1009 C CA . ALA B 1 47 ? 7.272 54.712 10.700 1.00 41.10 64 ALA B CA 1
ATOM 1010 C C . ALA B 1 47 ? 8.321 55.067 11.766 1.00 42.20 64 ALA B C 1
ATOM 1011 O O . ALA B 1 47 ? 9.433 54.516 11.748 1.00 41.82 64 ALA B O 1
ATOM 1013 N N . ASP B 1 48 ? 7.980 55.990 12.669 1.00 44.94 65 ASP B N 1
ATOM 1014 C CA . ASP B 1 48 ? 8.913 56.396 13.745 1.00 47.77 65 ASP B CA 1
ATOM 1015 C C . ASP B 1 48 ? 9.048 55.349 14.856 1.00 42.67 65 ASP B C 1
ATOM 1016 O O . ASP B 1 48 ? 10.094 55.269 15.512 1.00 43.60 65 ASP B O 1
ATOM 1021 N N . VAL B 1 49 ? 7.994 54.572 15.091 1.00 38.49 66 VAL B N 1
ATOM 1022 C CA . VAL B 1 49 ? 8.074 53.486 16.057 1.00 36.44 66 VAL B CA 1
ATOM 1023 C C . VAL B 1 49 ? 8.988 52.383 15.499 1.00 33.02 66 VAL B C 1
ATOM 1024 O O . VAL B 1 49 ? 9.688 51.711 16.242 1.00 32.26 66 VAL B O 1
ATOM 1028 N N . LEU B 1 50 ? 8.979 52.230 14.175 1.00 31.91 67 LEU B N 1
ATOM 1029 C CA . LEU B 1 50 ? 9.767 51.199 13.520 1.00 32.20 67 LEU B CA 1
ATOM 1030 C C . LEU B 1 50 ? 11.259 51.519 13.464 1.00 33.85 67 LEU B C 1
ATOM 1031 O O . LEU B 1 50 ? 12.040 50.664 13.120 1.00 34.73 67 LEU B O 1
ATOM 1036 N N . GLY B 1 51 ? 11.651 52.740 13.814 1.00 29.33 68 GLY B N 1
ATOM 1037 C CA . GLY B 1 51 ? 13.084 53.078 13.918 1.00 31.43 68 GLY B CA 1
ATOM 1038 C C . GLY B 1 51 ? 13.886 52.743 12.667 1.00 32.11 68 GLY B C 1
ATOM 1039 O O . GLY B 1 51 ? 15.016 52.233 12.738 1.00 33.46 68 GLY B O 1
ATOM 1040 N N . GLY B 1 52 ? 13.308 53.034 11.509 1.00 32.99 69 GLY B N 1
ATOM 1041 C CA . GLY B 1 52 ? 13.986 52.775 10.250 1.00 35.18 69 GLY B CA 1
ATOM 1042 C C . GLY B 1 52 ? 14.154 51.311 9.900 1.00 33.18 69 GLY B C 1
ATOM 1043 O O . GLY B 1 52 ? 14.880 50.989 8.954 1.00 35.85 69 GLY B O 1
ATOM 1044 N N . PHE B 1 53 ? 13.499 50.410 10.638 1.00 29.79 70 PHE B N 1
ATOM 1045 C CA . PHE B 1 53 ? 13.479 49.008 10.243 1.00 29.41 70 PHE B CA 1
ATOM 1046 C C . PHE B 1 53 ? 12.757 48.899 8.914 1.00 31.67 70 PHE B C 1
ATOM 1047 O O . PHE B 1 53 ? 11.670 49.468 8.756 1.00 32.83 70 PHE B O 1
ATOM 1055 N N . ASP B 1 54 ? 13.361 48.141 7.991 1.00 33.40 71 ASP B N 1
ATOM 1056 C CA . ASP B 1 54 ? 12.932 48.018 6.600 1.00 37.68 71 ASP B CA 1
ATOM 1057 C C . ASP B 1 54 ? 12.715 46.530 6.313 1.00 36.81 71 ASP B C 1
ATOM 1058 O O . ASP B 1 54 ? 13.605 45.725 6.551 1.00 35.25 71 ASP B O 1
ATOM 1063 N N . PHE B 1 55 ? 11.540 46.166 5.813 1.00 38.64 72 PHE B N 1
ATOM 1064 C CA . PHE B 1 55 ? 11.280 44.766 5.456 1.00 39.32 72 PHE B CA 1
ATOM 1065 C C . PHE B 1 55 ? 11.865 44.369 4.103 1.00 43.58 72 PHE B C 1
ATOM 1066 O O . PHE B 1 55 ? 11.858 43.189 3.751 1.00 44.29 72 PHE B O 1
ATOM 1074 N N . THR B 1 56 ? 12.368 45.349 3.350 1.00 47.24 73 THR B N 1
ATOM 1075 C CA . THR B 1 56 ? 13.037 45.092 2.077 1.00 52.41 73 THR B CA 1
ATOM 1076 C C . THR B 1 56 ? 14.475 44.691 2.381 1.00 50.71 73 THR B C 1
ATOM 1077 O O . THR B 1 56 ? 15.232 45.469 2.967 1.00 49.45 73 THR B O 1
ATOM 1081 N N . ALA B 1 57 ? 14.823 43.465 2.002 1.00 51.84 74 ALA B N 1
ATOM 1082 C CA . ALA B 1 57 ? 16.087 42.830 2.391 1.00 51.25 74 ALA B CA 1
ATOM 1083 C C . ALA B 1 57 ? 17.298 43.446 1.688 1.00 57.43 74 ALA B C 1
ATOM 1084 O O . ALA B 1 57 ? 17.240 43.750 0.504 1.00 63.28 74 ALA B O 1
ATOM 1086 N N . GLN B 1 58 ? 18.392 43.599 2.432 1.00 64.57 75 GLN B N 1
ATOM 1087 C CA . GLN B 1 58 ? 19.660 44.080 1.893 1.00 70.83 75 GLN B CA 1
ATOM 1088 C C . GLN B 1 58 ? 20.676 42.929 1.837 1.00 69.67 75 GLN B C 1
ATOM 1089 O O . GLN B 1 58 ? 21.888 43.150 1.806 1.00 73.88 75 GLN B O 1
ATOM 1095 N N . GLY B 1 59 ? 20.163 41.705 1.785 1.00 65.18 76 GLY B N 1
ATOM 1096 C CA . GLY B 1 59 ? 20.981 40.492 1.862 1.00 63.45 76 GLY B CA 1
ATOM 1097 C C . GLY B 1 59 ? 20.114 39.335 2.334 1.00 56.75 76 GLY B C 1
ATOM 1098 O O . GLY B 1 59 ? 18.884 39.416 2.289 1.00 54.56 76 GLY B O 1
ATOM 1099 N N . VAL B 1 60 ? 20.738 38.252 2.781 1.00 53.93 77 VAL B N 1
ATOM 1100 C CA . VAL B 1 60 ? 19.962 37.146 3.316 1.00 49.05 77 VAL B CA 1
ATOM 1101 C C . VAL B 1 60 ? 19.617 37.521 4.756 1.00 42.74 77 VAL B C 1
ATOM 1102 O O . VAL B 1 60 ? 20.458 38.029 5.508 1.00 42.21 77 VAL B O 1
ATOM 1106 N N . TRP B 1 61 ? 18.360 37.322 5.119 1.00 38.82 78 TRP B N 1
ATOM 1107 C CA . TRP B 1 61 ? 17.919 37.582 6.480 1.00 33.35 78 TRP B CA 1
ATOM 1108 C C . TRP B 1 61 ? 18.590 36.647 7.479 1.00 30.60 78 TRP B C 1
ATOM 1109 O O . TRP B 1 61 ? 18.889 35.502 7.166 1.00 31.10 78 TRP B O 1
ATOM 1120 N N . ALA B 1 62 ? 18.829 37.161 8.683 1.00 28.00 79 ALA B N 1
ATOM 1121 C CA . ALA B 1 62 ? 19.250 36.359 9.831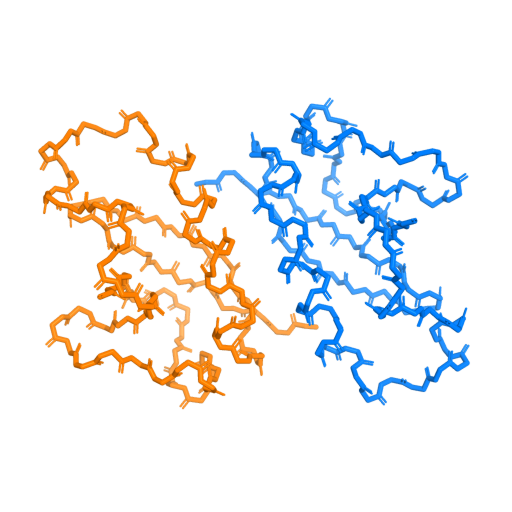 1.00 25.68 79 ALA B CA 1
ATOM 1122 C C . ALA B 1 62 ? 18.663 36.955 11.112 1.00 22.86 79 ALA B C 1
ATOM 1123 O O . ALA B 1 62 ? 18.242 38.113 11.140 1.00 23.24 79 ALA B O 1
ATOM 1125 N N . PHE B 1 63 ? 18.587 36.138 12.150 1.00 20.96 80 PHE B N 1
ATOM 1126 C CA . PHE B 1 63 ? 18.248 36.596 13.469 1.00 19.71 80 PHE B CA 1
ATOM 1127 C C . PHE B 1 63 ? 19.549 37.066 14.141 1.00 20.95 80 PHE B C 1
ATOM 1128 O O . PHE B 1 63 ? 20.629 36.507 13.872 1.00 23.17 80 PHE B O 1
ATOM 1136 N N . ALA B 1 64 ? 19.439 38.077 15.000 1.00 21.02 81 ALA B N 1
ATOM 1137 C CA . ALA B 1 64 ? 20.559 38.504 15.829 1.00 22.70 81 ALA B CA 1
ATOM 1138 C C . ALA B 1 64 ? 20.074 38.992 17.186 1.00 22.57 81 ALA B C 1
ATOM 1139 O O . ALA B 1 64 ? 18.978 39.557 17.307 1.00 22.13 81 ALA B O 1
ATOM 1141 N N . ARG B 1 65 ? 20.853 38.718 18.224 1.00 23.93 82 ARG B N 1
ATOM 1142 C CA . ARG B 1 65 ? 20.630 39.377 19.500 1.00 25.13 82 ARG B CA 1
ATOM 1143 C C . ARG B 1 65 ? 20.986 40.852 19.235 1.00 26.78 82 ARG B C 1
ATOM 1144 O O . ARG B 1 65 ? 21.959 41.133 18.509 1.00 27.96 82 ARG B O 1
ATOM 1152 N N . PRO B 1 66 ? 20.169 41.790 19.748 1.00 27.68 83 PRO B N 1
ATOM 1153 C CA . PRO B 1 66 ? 20.424 43.207 19.461 1.00 30.39 83 PRO B CA 1
ATOM 1154 C C . PRO B 1 66 ? 21.885 43.604 19.687 1.00 34.37 83 PRO B C 1
ATOM 1155 O O . PRO B 1 66 ? 22.436 43.363 20.768 1.00 37.14 83 PRO B O 1
ATOM 1159 N N . GLY B 1 67 ? 22.494 44.241 18.688 1.00 36.65 84 GLY B N 1
ATOM 1160 C CA . GLY B 1 67 ? 23.886 44.687 18.780 1.00 40.63 84 GLY B CA 1
ATOM 1161 C C . GLY B 1 67 ? 24.956 43.601 18.659 1.00 41.29 84 GLY B C 1
ATOM 1162 O O . GLY B 1 67 ? 26.125 43.899 18.813 1.00 45.24 84 GLY B O 1
ATOM 1163 N N . SER B 1 68 ? 24.580 42.350 18.400 1.00 44.94 85 SER B N 1
ATOM 1164 C CA . SER B 1 68 ? 25.564 41.252 18.235 1.00 46.23 85 SER B CA 1
ATOM 1165 C C . SER B 1 68 ? 25.640 40.763 16.801 1.00 44.63 85 SER B C 1
ATOM 1166 O O . SER B 1 68 ? 24.690 40.957 16.027 1.00 42.29 85 SER B O 1
ATOM 1169 N N . PRO B 1 69 ? 26.755 40.091 16.442 1.00 47.47 86 PRO B N 1
ATOM 1170 C CA . PRO B 1 69 ? 26.803 39.438 15.137 1.00 46.36 86 PRO B CA 1
ATOM 1171 C C . PRO B 1 69 ? 25.618 38.501 14.926 1.00 41.37 86 PRO B C 1
ATOM 1172 O O . PRO B 1 69 ? 25.198 37.826 15.873 1.00 39.44 86 PRO B O 1
ATOM 1176 N N . PRO B 1 70 ? 25.063 38.483 13.702 1.00 40.10 87 PRO B N 1
ATOM 1177 C CA . PRO B 1 70 ? 23.951 37.606 13.399 1.00 36.31 87 PRO B CA 1
ATOM 1178 C C . PRO B 1 70 ? 24.242 36.128 13.685 1.00 35.16 87 PRO B C 1
ATOM 1179 O O . PRO B 1 70 ? 25.374 35.650 13.482 1.00 36.74 87 PRO B O 1
ATOM 1183 N N . LEU B 1 71 ? 23.220 35.429 14.161 1.00 32.19 88 LEU B N 1
ATOM 1184 C CA . LEU B 1 71 ? 23.280 33.989 14.369 1.00 31.69 88 LEU B CA 1
ATOM 1185 C C . LEU B 1 71 ? 23.360 33.227 13.034 1.00 31.60 88 LEU B C 1
ATOM 1186 O O . LEU B 1 71 ? 22.792 33.651 12.033 1.00 31.46 88 LEU B O 1
ATOM 1191 N N . LYS B 1 72 ? 24.053 32.095 13.046 1.00 33.10 89 LYS B N 1
ATOM 1192 C CA . LYS B 1 72 ? 24.237 31.268 11.852 1.00 34.16 89 LYS B CA 1
ATOM 1193 C C . LYS B 1 72 ? 22.916 30.610 11.438 1.00 30.44 89 LYS B C 1
ATOM 1194 O O . LYS B 1 72 ? 22.238 29.996 12.260 1.00 28.23 89 LYS B O 1
ATOM 1200 N N . LEU B 1 73 ? 22.574 30.735 10.157 1.00 30.37 90 LEU B N 1
ATOM 1201 C CA . LEU B 1 73 ? 21.300 30.233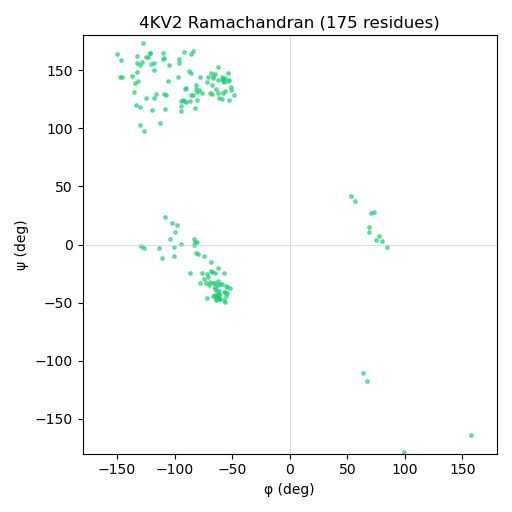 9.644 1.00 27.92 90 LEU B CA 1
ATOM 1202 C C . LEU B 1 73 ? 21.140 28.720 9.701 1.00 27.67 90 LEU B C 1
ATOM 1203 O O . LEU B 1 73 ? 19.999 28.232 9.749 1.00 25.57 90 LEU B O 1
ATOM 1208 N N . ASP B 1 74 ? 22.262 27.985 9.703 1.00 30.25 91 ASP B N 1
ATOM 1209 C CA . ASP B 1 74 ? 22.202 26.514 9.752 1.00 31.81 91 ASP B CA 1
ATOM 1210 C C . ASP B 1 74 ? 21.996 26.002 11.167 1.00 30.52 91 ASP B C 1
ATOM 1211 O O . ASP B 1 74 ? 21.778 24.824 11.377 1.00 31.83 91 ASP B O 1
ATOM 1216 N N . GLN B 1 75 ? 22.047 26.888 12.142 1.00 29.99 92 GLN B N 1
ATOM 1217 C CA . GLN B 1 75 ? 21.831 26.486 13.511 1.00 30.29 92 GLN B CA 1
ATOM 1218 C C . GLN B 1 75 ? 20.378 26.729 13.892 1.00 25.77 92 GLN B C 1
ATOM 1219 O O . GLN B 1 75 ? 19.658 27.517 13.260 1.00 24.10 92 GLN B O 1
ATOM 1225 N N . SER B 1 76 ? 19.955 26.027 14.934 1.00 24.83 93 SER B N 1
ATOM 1226 C CA . SER B 1 76 ? 18.633 26.195 15.526 1.00 22.29 93 SER B CA 1
ATOM 1227 C C . SER B 1 76 ? 18.640 27.206 16.665 1.00 21.55 93 SER B C 1
ATOM 1228 O O . SER B 1 76 ? 19.703 27.538 17.218 1.00 23.34 93 SER B O 1
ATOM 1231 N N . LEU B 1 77 ? 17.454 27.647 17.078 1.00 22.36 94 LEU B N 1
ATOM 1232 C CA . LEU B 1 77 ? 17.333 28.482 18.282 1.00 21.79 94 LEU B CA 1
ATOM 1233 C C . LEU B 1 77 ? 17.954 27.809 19.509 1.00 23.43 94 LEU B C 1
ATOM 1234 O O . LEU B 1 77 ? 18.663 28.453 20.273 1.00 23.44 94 LEU B O 1
ATOM 1239 N N . ASP B 1 78 ? 17.684 26.521 19.697 1.00 25.31 95 ASP B N 1
ATOM 1240 C CA . ASP B 1 78 ? 18.307 25.732 20.779 1.00 28.03 95 ASP B CA 1
ATOM 1241 C C . ASP B 1 78 ? 19.838 25.767 20.711 1.00 30.27 95 ASP B C 1
ATOM 1242 O O . ASP B 1 78 ? 20.490 26.039 21.727 1.00 31.73 95 ASP B O 1
ATOM 1247 N N . ASP B 1 79 ? 20.400 25.507 19.526 1.00 31.06 96 ASP B N 1
ATOM 1248 C CA . ASP B 1 79 ? 21.859 25.608 19.285 1.00 33.62 96 ASP B CA 1
ATOM 1249 C C . ASP B 1 79 ? 22.402 26.967 19.727 1.00 32.89 96 ASP B C 1
ATOM 1250 O O . ASP B 1 79 ? 23.522 27.066 20.239 1.00 35.40 96 ASP B O 1
ATOM 1255 N N . ALA B 1 80 ? 21.621 28.020 19.511 1.00 29.99 97 ALA B N 1
ATOM 1256 C CA . ALA B 1 80 ? 22.041 29.383 19.854 1.00 29.76 97 ALA B CA 1
ATOM 1257 C C . ALA B 1 80 ? 21.797 29.737 21.318 1.00 29.90 97 ALA B C 1
ATOM 1258 O O . ALA B 1 80 ? 22.111 30.843 21.727 1.00 30.76 97 ALA B O 1
ATOM 1260 N N . GLY B 1 81 ? 21.246 28.812 22.100 1.00 30.19 98 GLY B N 1
ATOM 1261 C CA . GLY B 1 81 ? 20.953 29.050 23.518 1.00 30.49 98 GLY B CA 1
ATOM 1262 C C . GLY B 1 81 ? 19.761 29.972 23.768 1.00 28.08 98 GLY B C 1
ATOM 1263 O O . GLY B 1 81 ? 19.706 30.649 24.789 1.00 28.05 98 GLY B O 1
ATOM 1264 N N . VAL B 1 82 ? 18.809 30.004 22.835 1.00 25.20 99 VAL B N 1
ATOM 1265 C CA . VAL B 1 82 ? 17.664 30.923 22.910 1.00 23.39 99 VAL B CA 1
ATOM 1266 C C . VAL B 1 82 ? 16.610 30.341 23.846 1.00 24.00 99 VAL B C 1
ATOM 1267 O O . VAL B 1 82 ? 16.359 29.151 23.845 1.00 24.37 99 VAL B O 1
ATOM 1271 N N . VAL B 1 83 ? 16.041 31.198 24.688 1.00 23.84 100 VAL B N 1
ATOM 1272 C CA . VAL B 1 83 ? 15.115 30.764 25.734 1.00 25.35 100 VAL B CA 1
ATOM 1273 C C . VAL B 1 83 ? 13.842 31.563 25.621 1.00 23.91 100 VAL B C 1
ATOM 1274 O O . VAL B 1 83 ? 13.782 32.521 24.831 1.00 22.28 100 VAL B O 1
ATOM 1278 N N . ASP B 1 84 ? 12.833 31.202 26.413 1.00 24.86 101 ASP B N 1
ATOM 1279 C CA . ASP B 1 84 ? 11.560 31.893 26.325 1.00 24.26 101 ASP B CA 1
ATOM 1280 C C . ASP B 1 84 ? 11.777 33.376 26.596 1.00 23.23 101 ASP B C 1
ATOM 1281 O O . ASP B 1 84 ? 12.410 33.765 27.591 1.00 23.78 101 ASP B O 1
ATOM 1286 N N . GLY B 1 85 ? 11.230 34.182 25.704 1.00 21.51 102 GLY B N 1
ATOM 1287 C CA . GLY B 1 85 ? 11.248 35.629 25.835 1.00 21.31 102 GLY B CA 1
ATOM 1288 C C . GLY B 1 85 ? 12.575 36.267 25.473 1.00 20.23 102 GLY B C 1
ATOM 1289 O O . GLY B 1 85 ? 12.732 37.461 25.670 1.00 20.43 102 GLY B O 1
ATOM 1290 N N . SER B 1 86 ? 13.524 35.498 24.940 1.00 19.75 103 SER B N 1
ATOM 1291 C CA . SER B 1 86 ? 14.733 36.068 24.341 1.00 19.26 103 SER B CA 1
ATOM 1292 C C . SER B 1 86 ? 14.394 37.155 23.318 1.00 18.69 103 SER B C 1
ATOM 1293 O O . SER B 1 86 ? 13.513 36.957 22.470 1.00 17.54 103 SER B O 1
ATOM 1296 N N . LEU B 1 87 ? 15.123 38.266 23.385 1.00 19.62 104 LEU B N 1
ATOM 1297 C CA . LEU B 1 87 ? 14.987 39.354 22.435 1.00 20.16 104 LEU B CA 1
ATOM 1298 C C . LEU B 1 87 ? 15.880 39.112 21.201 1.00 19.80 104 LEU B C 1
ATOM 1299 O O . LEU B 1 87 ? 17.100 38.909 21.315 1.00 20.09 104 LEU B O 1
ATOM 1304 N N . LEU B 1 88 ? 15.249 39.110 20.030 1.00 19.17 105 LEU B N 1
ATOM 1305 C CA . LEU B 1 88 ? 15.970 38.966 18.784 1.00 19.74 105 LEU B CA 1
ATOM 1306 C C . LEU B 1 88 ? 15.544 40.050 17.807 1.00 20.49 105 LEU B C 1
ATOM 1307 O O . LEU B 1 88 ? 14.443 40.588 17.899 1.00 20.21 105 LEU B O 1
ATOM 1312 N N . THR B 1 89 ? 16.447 40.358 16.895 1.00 21.65 106 THR B N 1
ATOM 1313 C CA . THR B 1 89 ? 16.153 41.250 15.793 1.00 23.75 106 THR B CA 1
ATOM 1314 C C . THR B 1 89 ? 16.390 40.507 14.471 1.00 23.37 106 THR B C 1
ATOM 1315 O O . THR B 1 89 ? 16.965 39.408 14.445 1.00 22.97 106 THR B O 1
ATOM 1319 N N . LEU B 1 90 ? 15.881 41.076 13.388 1.00 24.48 107 LEU B N 1
ATOM 1320 C CA . LEU B 1 90 ? 16.091 40.551 12.052 1.00 25.17 107 LEU B CA 1
ATOM 1321 C C . LEU B 1 90 ? 17.023 41.486 11.307 1.00 28.09 107 LEU B C 1
ATOM 1322 O O . LEU B 1 90 ? 16.781 42.700 11.268 1.00 29.28 107 LEU B O 1
ATOM 1327 N N . VAL B 1 91 ? 18.070 40.909 10.712 1.00 28.94 108 VAL B N 1
ATOM 1328 C CA . VAL B 1 91 ? 19.124 41.684 10.065 1.00 32.90 108 VAL B CA 1
ATOM 1329 C C . VAL B 1 91 ? 19.513 41.043 8.731 1.00 34.67 108 VAL B C 1
ATOM 1330 O O . VAL B 1 91 ? 19.470 39.813 8.572 1.00 32.38 108 VAL B O 1
ATOM 1334 N N . SER B 1 92 ? 19.844 41.891 7.765 1.00 39.00 109 SER B N 1
ATOM 1335 C CA . SER B 1 92 ? 20.178 41.443 6.421 1.00 41.89 109 SER B CA 1
ATOM 1336 C C . SER B 1 92 ? 21.402 42.207 5.925 1.00 46.66 109 SER B C 1
ATOM 1337 O O . SER B 1 92 ? 21.729 42.170 4.740 1.00 50.16 109 SER B O 1
#

InterPro domains:
  IPR006707 Type VII secretion system membrane protein EccD [PIRSF017804] (15-511)
  IPR006707 Type VII secretion system membrane protein EccD [TIGR03920] (25-508)
  IPR024962 YukD-like [PF08817] (23-107)
  IPR044049 EccD-like transmembrane domain [PF19053] (154-508)

Foldseek 3Di:
DDWAWEWEQQQQDIDIDIGHQFAFQLVCVLVVLVVVCVVCVVPDCVSRVNDDSPDDDDKAKDQPPDDGDDRRGGNVRVVNHHHGYIYIDD/DDWAWEWEDQQQDTDIDIGHFFFFQLVCVVVVLVVVCVVCVPPDPNSRNPRDSPAPDDKFKDQPPDPGDDRRGGNVRVVHHHHRYIYIHD

CATH classification: 3.10.20.90

Secondary structure (DSSP, 8-state):
--EEEEEEEETTEEEEEEEESSS-GGGTHHHHHHHHHHHTTTS-TTTTTT--TT--S--EEE-TTSPPPPTTS-TTTTT--TTEEEEEE-/--EEEEEEEETTEEEEEEEESSSBGGGTHHHHHHHHHHHTTTS-TTTTTT--SS-SSS-EEE-TTSPPPPTTSBTTTTT--TTEEEEEE-

=== Feature glossary ===
The record interleaves many kinds of information about one protein. Here is each kind framed as the question it answers.

Q: What are the backbone torsion angles?
A: φ (phi) and ψ (psi) are the two rotatable backbone dihedrals per residue: φ is the C(i-1)–N–Cα–C torsion, ψ is the N–Cα–C–N(i+1) torsion, both in degrees on (−180°, 180°]. α-helical residues cluster near (−60°, −45°); β-strand residues near (−120°, +130°). A Ramachandran plot is simply a scatter of (φ, ψ) for every residue.

Q: What is the amino-acid chain?
A: This is the polypeptide sequence — one letter per residue, N-terminus first. Length ranges from a few dozen residues for small domains to over a thousand for large multi-domain proteins.

Q: How mobile is each atom in the crystal?
A: For experimental (PDB) structures, the B-factor (temperature factor) quantifies the positional spread of each atom in the crystal — a combination of thermal vibration and static disorder — in units of Å². High B-factors mark flexible loops or poorly resolved regions; low B-factors mark the rigid, well-ordered core.

Q: Are the domains correctly placed relative to each other?
A: Predicted Aligned Error (PAE) is an AlphaFold confidence matrix: entry (i, j) is the expected error in the position of residue j, in ångströms, when the prediction is superimposed on the true structure at resid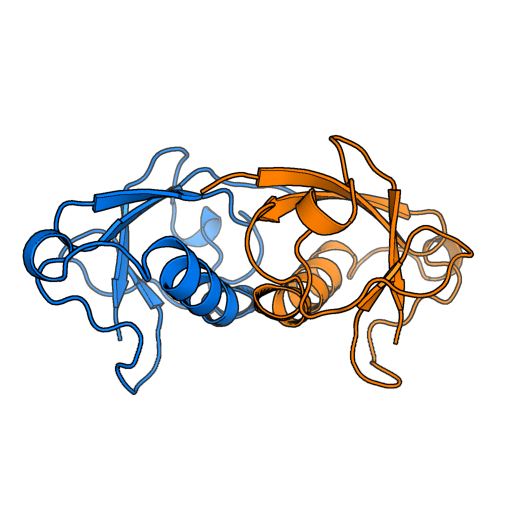ue i. Low PAE within a block of residues means that block is internally rigid and well-predicted; high PAE between two blocks means their relative placement is uncertain even if each block individually is confident.

Q: How confident is the AlphaFold model at each residue?
A: pLDDT is the predicted lDDT-Cα score: AlphaFold's confidence that the local environment of each residue (all inter-atomic distances within 15 Å) is correctly placed. It is a per-residue number between 0 and 100, with higher meaning more reliable.

Q: What family and function is it annotated with?
A: Functional annotations link the protein to curated databases. InterPro entries identify conserved domains and families by matching the sequence against member-database signatures (Pfam, PROSITE, CDD, …). Gene Ontology (GO) terms describe molecular function, biological process, and cellular component in a controlled vocabulary. CATH places the structure in a hierarchical fold classification (Class/Architecture/Topology/Homologous-superfamily). The organism is the source species.

Q: How big and how compact is the whole molecule?
A: Three whole-structure scalars: the radius of gyration (RMS distance of Cα from centroid, in Å), the count of Cα–Cα contacts (pairs closer than 8 Å and separated by more than four residues in sequence — i.e. tertiary, not local, contacts), and the bounding-box dimensions. Together they distinguish compact globular folds from extended fibres or disordered chains.

Q: What known structures does this most resemble?
A: The Foldseek neighbor list gives the closest experimentally determined structures in the PDB, ranked by structural alignment. TM-score near 1 means near-identical fold; near 0.3 means only rough topology match. This is how one finds what a novel AlphaFold prediction most resembles in the solved-structure universe.

Q: Which residues are buried vs exposed?
A: SASA measures how much of the protein is reachable by solvent. It is computed by rolling a water-sized probe over the atomic surface and summing the exposed area (Å²). Per-residue SASA distinguishes core (buried, low SASA) from surface (exposed, high SASA) residues; total SASA is a whole-molecule size measure.

Q: Which residues are in helices, strands, or loops?
A: Eight-state secondary structure (DSSP): H is the canonical α-helix, G the tighter 3₁₀-helix, I the wider π-helix; E/B are β-structure, T and S are turns and bends, and '-' is everything else. DSSP derives these from the pattern of main-chain N–H···O=C hydrogen bonds, not from the sequence.

Q: Where is each backbone atom in 3D?
A: Structure coordinates are given as an mmCIF _atom_site loop: one row per atom with element, residue name, chain id, sequence number, and x/y/z position in Å. Only the four main-chain atoms per residue are included here; side chains are omitted to keep the record compact.

Q: What if only a Cα trace is available?
A: Three-state secondary structure (P-SEA) collapses the eight DSSP classes into helix (a), strand (b), and coil (c). P-SEA assigns these from Cα geometry alone — distances and angles — without requiring backbone oxygens, so it works on any Cα trace.

Q: What do the rendered images show?
A: The six renders are orthographic views along the three Cartesian axes in both directions. Representation (cartoon, sticks, or surface) and color scheme (sequence-rainbow or by-chain) vary across proteins so the training set covers all the common visualization conventions.

Q: What does the local fold look like, residue by residue?
A: Foldseek's 3Di representation compresses backbone geometry into a per-residue letter drawn from a learned twenty-state alphabet. It captures the tertiary interaction pattern around each residue — which residues are packed against it in space, regardless of where they are in sequence.

Q: What do the diagnostic plots show?
A: The contact map is a binary N×N matrix image: pixel (i, j) is dark where Cα_i and Cα_j are within 8 Å and |i−j|>4. Because the |i−j|>4 filter removes local helical contacts, off-diagonal stripes parallel to the main diagonal indicate parallel β-sheets; stripes perpendicular to it indicate antiparallel β-sheets. The Ramachandran plot scatters every residue's (φ, ψ) pair against the sterically allowed regions. The PAE heatmap renders the predicted-aligned-error matrix.